Protein AF-A0A3D3JHF5-F1 (afdb_monomer)

Secondary structure (DSSP, 8-state):
-HHHHHHHHHHHHHTTTGGG-SGGG--TT--HIIIII--S--HHHHHHHHHHT----SSS-GGGSHHHHHHHHHHSS-HHHHHHHHHSGGGHHHHHHHHHHHHHHHHHHHHHHHHHHHHHHHHHH--SSSTTSHHHHHHHHHHHHHHHIIIIIIIHHHT-STT--S--GGGSTTTTTT-HHHHHHHHHHHHHHHHHTB-TT--B---HHHHHTTSTTHHHHHHHHHHHHHHHHHHHHHTTT--HHHHHHTT-HHHHHHHHHHHHHHIIIIIIHHHHHTPPP----SS--

pLDDT: mean 94.36, std 7.93, range [37.5, 98.88]

Structure (mmCIF, N/CA/C/O backbone):
data_AF-A0A3D3JHF5-F1
#
_entry.id   AF-A0A3D3JHF5-F1
#
loop_
_atom_site.group_PDB
_atom_site.id
_atom_site.type_symbol
_atom_site.label_atom_id
_atom_site.label_alt_id
_atom_site.label_comp_id
_atom_site.label_asym_id
_atom_site.label_entity_id
_atom_site.label_seq_id
_atom_site.pdbx_PDB_ins_code
_atom_site.Cartn_x
_atom_site.Cartn_y
_atom_site.Cartn_z
_atom_site.occupancy
_atom_site.B_iso_or_equiv
_atom_site.auth_seq_id
_atom_site.auth_comp_id
_atom_site.auth_asym_id
_atom_site.auth_atom_id
_atom_site.pdbx_PDB_model_num
ATOM 1 N N . ASN A 1 1 ? -2.348 -8.131 23.682 1.00 82.81 1 ASN A N 1
ATOM 2 C CA . ASN A 1 1 ? -0.948 -8.594 23.505 1.00 82.81 1 ASN A CA 1
ATOM 3 C C . ASN A 1 1 ? -0.764 -9.607 22.372 1.00 82.81 1 ASN A C 1
ATOM 5 O O . ASN A 1 1 ? -0.319 -9.188 21.317 1.00 82.81 1 ASN A O 1
ATOM 9 N N . ALA A 1 2 ? -1.114 -10.898 22.498 1.00 91.44 2 ALA A N 1
ATOM 10 C CA . ALA A 1 2 ? -0.821 -11.885 21.433 1.00 91.44 2 ALA A CA 1
ATOM 11 C C . ALA A 1 2 ? -1.460 -11.546 20.065 1.00 91.44 2 ALA A C 1
ATOM 13 O O . ALA A 1 2 ? -0.787 -11.594 19.040 1.00 91.44 2 ALA A O 1
ATOM 14 N N . ALA A 1 3 ? -2.731 -11.125 20.057 1.00 92.00 3 ALA A N 1
ATOM 15 C CA . ALA A 1 3 ? -3.418 -10.693 18.835 1.00 92.00 3 ALA A CA 1
ATOM 16 C C . ALA A 1 3 ? -2.771 -9.455 18.185 1.00 92.00 3 ALA A C 1
ATOM 18 O O . ALA A 1 3 ? -2.684 -9.379 16.966 1.00 92.00 3 ALA A O 1
ATOM 19 N N . GLN A 1 4 ? -2.264 -8.518 18.991 1.00 94.50 4 GLN A N 1
ATOM 20 C CA . GLN A 1 4 ? -1.578 -7.313 18.510 1.00 94.50 4 GLN A CA 1
ATOM 21 C C . GLN A 1 4 ? -0.235 -7.657 17.853 1.00 94.50 4 GLN A C 1
ATOM 23 O O . GLN A 1 4 ? 0.068 -7.155 16.778 1.00 94.50 4 GLN A O 1
ATOM 28 N N . VAL A 1 5 ? 0.539 -8.572 18.445 1.00 96.44 5 VAL A N 1
ATOM 29 C CA . VAL A 1 5 ? 1.788 -9.069 17.840 1.00 96.44 5 VAL A CA 1
ATOM 30 C C . VAL A 1 5 ? 1.506 -9.780 16.513 1.00 96.44 5 VAL A C 1
ATOM 32 O O . VAL A 1 5 ? 2.181 -9.524 15.516 1.00 96.44 5 VAL A O 1
ATOM 35 N N . ALA A 1 6 ? 0.479 -10.634 16.475 1.00 97.44 6 ALA A N 1
ATOM 36 C CA . ALA A 1 6 ? 0.070 -11.319 15.251 1.00 97.44 6 ALA A CA 1
ATOM 37 C C . ALA A 1 6 ? -0.415 -10.341 14.166 1.00 97.44 6 ALA A C 1
ATOM 39 O O . ALA A 1 6 ? -0.115 -10.545 12.988 1.00 97.44 6 ALA A O 1
ATOM 40 N N . PHE A 1 7 ? -1.118 -9.271 14.554 1.00 98.00 7 PHE A N 1
ATOM 41 C CA . PHE A 1 7 ? -1.508 -8.191 13.649 1.00 98.00 7 PHE A CA 1
ATOM 42 C C . PHE A 1 7 ? -0.283 -7.535 13.008 1.00 98.00 7 PHE A C 1
ATOM 44 O O . PHE A 1 7 ? -0.202 -7.519 11.783 1.00 98.00 7 PHE A O 1
ATOM 51 N N . VAL A 1 8 ? 0.692 -7.079 13.806 1.00 98.38 8 VAL A N 1
ATOM 52 C CA . VAL A 1 8 ? 1.903 -6.412 13.292 1.00 98.38 8 VAL A CA 1
ATOM 53 C C . VAL A 1 8 ? 2.631 -7.316 12.292 1.00 98.38 8 VAL A C 1
ATOM 55 O O . VAL A 1 8 ? 2.933 -6.893 11.179 1.00 98.38 8 VAL A O 1
ATOM 58 N N . ALA A 1 9 ? 2.846 -8.590 12.637 1.00 98.25 9 ALA A N 1
ATOM 59 C CA . ALA A 1 9 ? 3.511 -9.546 11.749 1.00 98.25 9 ALA A CA 1
ATOM 60 C C . ALA A 1 9 ? 2.746 -9.781 10.430 1.00 98.25 9 ALA A C 1
ATOM 62 O O . ALA A 1 9 ? 3.353 -9.922 9.361 1.00 98.25 9 ALA A O 1
ATOM 63 N N . SER A 1 10 ? 1.413 -9.812 10.498 1.00 98.12 10 SER A N 1
ATOM 64 C CA . SER A 1 10 ? 0.549 -10.004 9.329 1.00 98.12 10 SER A CA 1
ATOM 65 C C . SER A 1 10 ? 0.531 -8.766 8.433 1.00 98.12 10 SER A C 1
ATOM 67 O O . SER A 1 10 ? 0.698 -8.903 7.224 1.00 98.12 10 SER A O 1
ATOM 69 N N . ALA A 1 11 ? 0.406 -7.569 9.014 1.00 98.38 11 ALA A N 1
ATOM 70 C CA . ALA A 1 11 ? 0.416 -6.300 8.289 1.00 98.38 11 ALA A CA 1
ATOM 71 C C . ALA A 1 11 ? 1.758 -6.068 7.576 1.00 98.38 11 ALA A C 1
ATOM 73 O O . ALA A 1 11 ? 1.768 -5.729 6.396 1.00 98.38 11 ALA A O 1
ATOM 74 N N . MET A 1 12 ? 2.886 -6.354 8.241 1.00 98.38 12 MET A N 1
ATOM 75 C CA . MET A 1 12 ? 4.222 -6.314 7.624 1.00 98.38 12 MET A CA 1
ATOM 76 C C . MET A 1 12 ? 4.351 -7.311 6.467 1.00 98.38 12 MET A C 1
ATOM 78 O O . MET A 1 12 ? 4.919 -7.004 5.423 1.00 98.38 12 MET A O 1
ATOM 82 N N . SER A 1 13 ? 3.808 -8.522 6.622 1.00 97.62 13 SER A N 1
ATOM 83 C CA . SER A 1 13 ? 3.848 -9.523 5.551 1.00 97.62 13 SER A CA 1
ATOM 84 C C . SER A 1 13 ? 2.979 -9.140 4.357 1.00 97.62 13 SER A C 1
ATOM 86 O O . SER A 1 13 ? 3.368 -9.426 3.228 1.00 97.62 13 SER A O 1
ATOM 88 N N . PHE A 1 14 ? 1.850 -8.472 4.594 1.00 97.88 14 PHE A N 1
ATOM 89 C CA . PHE A 1 14 ? 0.961 -8.007 3.537 1.00 97.88 14 PHE A CA 1
ATOM 90 C C . PHE A 1 14 ? 1.614 -6.949 2.637 1.00 97.88 14 PHE A C 1
ATOM 92 O O . PHE A 1 14 ? 1.362 -6.962 1.438 1.00 97.88 14 PHE A O 1
ATOM 99 N N . GLN A 1 15 ? 2.546 -6.133 3.151 1.00 98.38 15 GLN A N 1
ATOM 100 C CA . GLN A 1 15 ? 3.283 -5.151 2.335 1.00 98.38 15 GLN A CA 1
ATOM 101 C C . GLN A 1 15 ? 4.069 -5.780 1.167 1.00 98.38 15 GLN A C 1
ATOM 103 O O . GLN A 1 15 ? 4.329 -5.111 0.172 1.00 98.38 15 GLN A O 1
ATOM 108 N N . TRP A 1 16 ? 4.399 -7.077 1.243 1.00 97.62 16 TRP A N 1
ATOM 109 C CA . TRP A 1 16 ? 5.028 -7.837 0.149 1.00 97.62 16 TRP A CA 1
ATOM 110 C C . TRP A 1 16 ? 4.050 -8.375 -0.897 1.00 97.62 16 TRP A C 1
ATOM 112 O O . TRP A 1 16 ? 4.479 -8.952 -1.894 1.00 97.62 16 TRP A O 1
ATOM 122 N N . VAL A 1 17 ? 2.751 -8.233 -0.653 1.00 95.69 17 VAL A N 1
ATOM 123 C CA . VAL A 1 17 ? 1.671 -8.733 -1.507 1.00 95.69 17 VAL A CA 1
ATOM 124 C C . VAL A 1 17 ? 1.002 -7.593 -2.277 1.00 95.69 17 VAL A C 1
ATOM 126 O O . VAL A 1 17 ? 0.530 -7.840 -3.378 1.00 95.69 17 VAL A O 1
ATOM 129 N N . VAL A 1 18 ? 1.028 -6.356 -1.759 1.00 95.44 18 VAL A N 1
ATOM 130 C CA . VAL A 1 18 ? 0.360 -5.175 -2.355 1.00 95.44 18 VAL A CA 1
ATOM 131 C C . VAL A 1 18 ? 0.710 -4.968 -3.837 1.00 95.44 18 VAL A C 1
ATOM 133 O O . VAL A 1 18 ? -0.149 -4.622 -4.634 1.00 95.44 18 VAL A O 1
ATOM 136 N N . SER A 1 19 ? 1.956 -5.222 -4.250 1.00 95.75 19 SER A N 1
ATOM 137 C CA . SER A 1 19 ? 2.383 -5.077 -5.655 1.00 95.75 19 SER A CA 1
ATOM 138 C C . SER A 1 19 ? 1.971 -6.234 -6.580 1.00 95.75 19 SER A C 1
ATOM 140 O O . SER A 1 19 ? 2.417 -6.287 -7.725 1.00 95.75 19 SER A O 1
ATOM 142 N N . TYR A 1 20 ? 1.194 -7.195 -6.077 1.00 95.44 20 TYR A N 1
ATOM 143 C CA . TYR A 1 20 ? 0.686 -8.354 -6.814 1.00 95.44 20 TYR A CA 1
ATOM 144 C C . TYR A 1 20 ? -0.847 -8.363 -6.849 1.00 95.44 20 TYR A C 1
ATOM 146 O O . TYR A 1 20 ? -1.477 -9.424 -6.789 1.00 95.44 20 TYR A O 1
ATOM 154 N N . ASP A 1 21 ? -1.435 -7.170 -6.931 1.00 94.56 21 ASP A N 1
ATOM 155 C CA . ASP A 1 21 ? -2.878 -6.949 -6.962 1.00 94.56 21 ASP A CA 1
ATOM 156 C C . ASP A 1 21 ? -3.404 -7.035 -8.401 1.00 94.56 21 ASP A C 1
ATOM 158 O O . ASP A 1 21 ? -3.702 -6.042 -9.053 1.00 94.56 21 ASP A O 1
ATOM 162 N N . PHE A 1 22 ? -3.346 -8.246 -8.957 1.00 95.19 22 PHE A N 1
ATOM 163 C CA . PHE A 1 22 ? -3.848 -8.566 -10.291 1.00 95.19 22 PHE A CA 1
ATOM 164 C C . PHE A 1 22 ? -4.179 -10.055 -10.423 1.00 95.19 22 PHE A C 1
ATOM 166 O O . PHE A 1 22 ? -3.655 -10.908 -9.694 1.00 95.19 22 PHE A O 1
ATOM 173 N N . GLY A 1 23 ? -4.994 -10.394 -11.422 1.00 95.06 23 GLY A N 1
ATOM 174 C CA . GLY A 1 23 ? -5.290 -11.774 -11.792 1.00 95.06 23 GLY A CA 1
ATOM 175 C C . GLY A 1 23 ? -6.088 -12.473 -10.688 1.00 95.06 23 GLY A C 1
ATOM 176 O O . GLY A 1 23 ? -7.254 -12.155 -10.495 1.00 95.06 23 GLY A O 1
ATOM 177 N N . PRO A 1 24 ? -5.518 -13.436 -9.937 1.00 96.44 24 PRO A N 1
ATOM 178 C CA . PRO A 1 24 ? -6.225 -14.070 -8.825 1.00 96.44 24 PRO A CA 1
ATOM 179 C C . PRO A 1 24 ? -6.633 -13.121 -7.692 1.00 96.44 24 PRO A C 1
ATOM 181 O O . PRO A 1 24 ? -7.482 -13.498 -6.874 1.00 96.44 24 PRO A O 1
ATOM 184 N N . ALA A 1 25 ? -5.998 -11.947 -7.599 1.00 95.94 25 ALA A N 1
ATOM 185 C CA . ALA A 1 25 ? -6.342 -10.920 -6.623 1.00 95.94 25 ALA A CA 1
ATOM 186 C C . ALA A 1 25 ? -7.764 -10.386 -6.840 1.00 95.94 25 ALA A C 1
ATOM 188 O O . ALA A 1 25 ? -8.496 -10.228 -5.860 1.00 95.94 25 ALA A O 1
ATOM 189 N N . ASP A 1 26 ? -8.187 -10.272 -8.098 1.00 92.81 26 ASP A N 1
ATOM 190 C CA . ASP A 1 26 ? -9.480 -9.739 -8.507 1.00 92.81 26 ASP A CA 1
ATOM 191 C C . ASP A 1 26 ? -10.652 -10.468 -7.819 1.00 92.81 26 ASP A C 1
ATOM 193 O O . ASP A 1 26 ? -10.663 -11.695 -7.603 1.00 92.81 26 ASP A O 1
ATOM 197 N N . ASN A 1 27 ? -11.661 -9.693 -7.426 1.00 89.38 27 ASN A N 1
ATOM 198 C CA . ASN A 1 27 ? -12.889 -10.173 -6.795 1.00 89.38 27 ASN A CA 1
ATOM 199 C C . ASN A 1 27 ? -14.073 -9.269 -7.178 1.00 89.38 27 ASN A C 1
ATOM 201 O O . ASN A 1 27 ? -13.913 -8.125 -7.587 1.00 89.38 27 ASN A O 1
ATOM 205 N N . VAL A 1 28 ? -15.298 -9.761 -6.973 1.00 88.12 28 VAL A N 1
ATOM 206 C CA . VAL A 1 28 ? -16.542 -8.999 -7.180 1.00 88.12 28 VAL A CA 1
ATOM 207 C C . VAL A 1 28 ? -16.630 -7.742 -6.303 1.00 88.12 28 VAL A C 1
ATOM 209 O O . VAL A 1 28 ? -17.374 -6.819 -6.620 1.00 88.12 28 VAL A O 1
ATOM 212 N N . PHE A 1 29 ? -15.871 -7.704 -5.206 1.00 85.81 29 PHE A N 1
ATOM 213 C CA . PHE A 1 29 ? -15.810 -6.587 -4.264 1.00 85.81 29 PHE A CA 1
ATOM 214 C C . PHE A 1 29 ? -14.535 -5.737 -4.418 1.00 85.81 29 PHE A C 1
ATOM 216 O O . PHE A 1 29 ? -14.193 -5.028 -3.481 1.00 85.81 29 PHE A O 1
ATOM 223 N N . GLY A 1 30 ? -13.825 -5.822 -5.546 1.00 90.81 30 GLY A N 1
ATOM 224 C CA . GLY A 1 30 ? -12.526 -5.166 -5.759 1.00 90.81 30 GLY A CA 1
ATOM 225 C C . GLY A 1 30 ? -11.350 -6.128 -5.615 1.00 90.81 30 GLY A C 1
ATOM 226 O O . GLY A 1 30 ? -11.539 -7.302 -5.289 1.00 90.81 30 GLY A O 1
ATOM 227 N N . ASP A 1 31 ? -10.141 -5.645 -5.861 1.00 94.31 31 ASP A N 1
ATOM 228 C CA . ASP A 1 31 ? -8.947 -6.489 -5.833 1.00 94.31 31 ASP A CA 1
ATOM 229 C C . ASP A 1 31 ? -8.539 -6.813 -4.379 1.00 94.31 31 ASP A C 1
ATOM 231 O O . ASP A 1 31 ? -9.249 -6.494 -3.415 1.00 94.31 31 ASP A O 1
ATOM 235 N N . LEU A 1 32 ? -7.444 -7.544 -4.163 1.00 96.44 32 LEU A N 1
ATOM 236 C CA . LEU A 1 32 ? -7.076 -7.955 -2.809 1.00 96.44 32 LEU A CA 1
ATOM 237 C C . LEU A 1 32 ? -6.783 -6.732 -1.930 1.00 96.44 32 LEU A C 1
ATOM 239 O O . LEU A 1 32 ? -7.243 -6.713 -0.783 1.00 96.44 32 LEU A O 1
ATOM 243 N N . ASP A 1 33 ? -6.081 -5.718 -2.441 1.00 94.81 33 ASP A N 1
ATOM 244 C CA . ASP A 1 33 ? -5.792 -4.501 -1.674 1.00 94.81 33 ASP A CA 1
ATOM 245 C C . ASP A 1 33 ? -7.072 -3.723 -1.332 1.00 94.81 33 ASP A C 1
ATOM 247 O O . ASP A 1 33 ? -7.264 -3.336 -0.179 1.00 94.81 33 ASP A O 1
ATOM 251 N N . ASP A 1 34 ? -8.037 -3.624 -2.248 1.00 93.69 34 ASP A N 1
ATOM 252 C CA . ASP A 1 34 ? -9.347 -3.033 -1.945 1.00 93.69 34 ASP A CA 1
ATOM 253 C C . ASP A 1 34 ? -10.044 -3.769 -0.793 1.00 93.69 34 ASP A C 1
ATOM 255 O O . ASP A 1 34 ? -10.561 -3.167 0.155 1.00 93.69 34 ASP A O 1
ATOM 259 N N . VAL A 1 35 ? -10.057 -5.101 -0.859 1.00 95.12 35 VAL A N 1
ATOM 260 C CA . VAL A 1 35 ? -10.874 -5.934 0.024 1.00 95.12 35 VAL A CA 1
ATOM 261 C C . VAL A 1 35 ? -10.258 -6.098 1.414 1.00 95.12 35 VAL A C 1
ATOM 263 O O . VAL A 1 35 ? -11.013 -6.265 2.384 1.00 95.12 35 VAL A O 1
ATOM 266 N N . VAL A 1 36 ? -8.926 -6.086 1.542 1.00 97.12 36 VAL A N 1
ATOM 267 C CA . VAL A 1 36 ? -8.240 -6.276 2.834 1.00 97.12 36 VAL A CA 1
ATOM 268 C C . VAL A 1 36 ? -7.302 -5.144 3.247 1.00 97.12 36 VAL A C 1
ATOM 270 O O . VAL A 1 36 ? -7.017 -5.033 4.441 1.00 97.12 36 VAL A O 1
ATOM 273 N N . GLY A 1 37 ? -6.829 -4.337 2.304 1.00 96.62 37 GLY A N 1
ATOM 274 C CA . GLY A 1 37 ? -5.816 -3.298 2.487 1.00 96.62 37 GLY A CA 1
ATOM 275 C C . GLY A 1 37 ? -6.361 -1.876 2.622 1.00 96.62 37 GLY A C 1
ATOM 276 O O . GLY A 1 37 ? -5.638 -1.033 3.140 1.00 96.62 37 GLY A O 1
ATOM 277 N N . THR A 1 38 ? -7.622 -1.602 2.255 1.00 96.88 38 THR A N 1
ATOM 278 C CA . THR A 1 38 ? -8.221 -0.252 2.348 1.00 96.88 38 THR A CA 1
ATOM 279 C C . THR A 1 38 ? -7.991 0.411 3.715 1.00 96.88 38 THR A C 1
ATOM 281 O O . THR A 1 38 ? -8.327 -0.145 4.764 1.00 96.88 38 THR A O 1
ATOM 284 N N . PHE A 1 39 ? -7.474 1.644 3.696 1.00 97.31 39 PHE A N 1
ATOM 285 C CA . PHE A 1 39 ? -7.281 2.508 4.864 1.00 97.31 39 PHE A CA 1
ATOM 286 C C . PHE A 1 39 ? -7.609 3.978 4.519 1.00 97.31 39 PHE A C 1
ATOM 288 O O . PHE A 1 39 ? -7.517 4.367 3.352 1.00 97.31 39 PHE A O 1
ATOM 295 N N . PRO A 1 40 ? -7.964 4.828 5.507 1.00 97.25 40 PRO A N 1
ATOM 296 C CA . PRO A 1 40 ? -8.102 4.548 6.942 1.00 97.25 40 PRO A CA 1
ATOM 297 C C . PRO A 1 40 ? -9.389 3.790 7.300 1.00 97.25 40 PRO A C 1
ATOM 299 O O . PRO A 1 40 ? -10.298 3.655 6.487 1.00 97.25 40 PRO A O 1
ATOM 302 N N . ALA A 1 41 ? -9.473 3.324 8.548 1.00 97.06 41 ALA A N 1
ATOM 303 C CA . ALA A 1 41 ? -10.691 2.724 9.080 1.00 97.06 41 ALA A CA 1
ATOM 304 C C . ALA A 1 41 ? -11.756 3.785 9.382 1.00 97.06 41 ALA A C 1
ATOM 306 O O . ALA A 1 41 ? -11.463 4.840 9.949 1.00 97.06 41 ALA A O 1
ATOM 307 N N . ASN A 1 42 ? -13.012 3.459 9.111 1.00 97.44 42 ASN A N 1
ATOM 308 C CA . ASN A 1 42 ? -14.166 4.249 9.502 1.00 97.44 42 ASN A CA 1
ATOM 309 C C . ASN A 1 42 ? -14.706 3.759 10.847 1.00 97.44 42 ASN A C 1
ATOM 311 O O . ASN A 1 42 ? -15.655 2.975 10.923 1.00 97.44 42 ASN A O 1
ATOM 315 N N . SER A 1 43 ? -14.062 4.217 11.924 1.00 96.38 43 SER A N 1
ATOM 316 C CA . SER A 1 43 ? -14.374 3.791 13.293 1.00 96.38 43 SER A CA 1
ATOM 317 C C . SER A 1 43 ? -15.836 4.023 13.674 1.00 96.38 43 SER A C 1
ATOM 319 O O . SER A 1 43 ? -16.425 3.176 14.333 1.00 96.38 43 SER A O 1
ATOM 321 N N . SER A 1 44 ? -16.444 5.114 13.197 1.00 96.56 44 SER A N 1
ATOM 322 C CA . SER A 1 44 ? -17.855 5.432 13.449 1.00 96.56 44 SER A CA 1
ATOM 323 C C . SER A 1 44 ? -18.792 4.340 12.925 1.00 96.56 44 SER A C 1
ATOM 325 O O . SER A 1 44 ? -19.665 3.858 13.650 1.00 96.56 44 SER A O 1
ATOM 327 N N . VAL A 1 45 ? -18.588 3.890 11.681 1.00 97.62 45 VAL A N 1
ATOM 328 C CA . VAL A 1 45 ? -19.427 2.826 11.115 1.00 97.62 45 VAL A CA 1
ATOM 329 C C . VAL A 1 45 ? -19.092 1.470 11.730 1.00 97.62 45 VAL A C 1
ATOM 331 O O . VAL A 1 45 ? -20.010 0.695 11.998 1.00 97.62 45 VAL A O 1
ATOM 334 N N . ILE A 1 46 ? -17.818 1.191 12.025 1.00 97.19 46 ILE A N 1
ATOM 335 C CA . ILE A 1 46 ? -17.429 -0.027 12.753 1.00 97.19 46 ILE A CA 1
ATOM 336 C C . ILE A 1 46 ? -18.152 -0.096 14.106 1.00 97.19 46 ILE A C 1
ATOM 338 O O . ILE A 1 46 ? -18.760 -1.117 14.426 1.00 97.19 46 ILE A O 1
ATOM 342 N N . ASP A 1 47 ? -18.141 0.986 14.885 1.00 95.56 47 ASP A N 1
ATOM 343 C CA . ASP A 1 47 ? -18.818 1.031 16.181 1.00 95.56 47 ASP A CA 1
ATOM 344 C C . ASP A 1 47 ? -20.335 0.897 16.028 1.00 95.56 47 ASP A C 1
ATOM 346 O O . ASP A 1 47 ? -20.961 0.167 16.794 1.00 95.56 47 ASP A O 1
ATOM 350 N N . SER A 1 48 ? -20.929 1.513 15.002 1.00 96.69 48 SER A N 1
ATOM 351 C CA . SER A 1 48 ? -22.351 1.339 14.690 1.00 96.69 48 SER A CA 1
ATOM 352 C C . SER A 1 48 ? -22.708 -0.122 14.391 1.00 96.69 48 SER A C 1
ATOM 354 O O . SER A 1 48 ? -23.672 -0.632 14.962 1.00 96.69 48 SER A O 1
ATOM 356 N N . ARG A 1 49 ? -21.909 -0.822 13.572 1.00 97.19 49 ARG A N 1
ATOM 357 C CA . ARG A 1 49 ? -22.104 -2.250 13.270 1.00 97.19 49 ARG A CA 1
ATOM 358 C C . ARG A 1 49 ? -21.954 -3.121 14.517 1.00 97.19 49 ARG A C 1
ATOM 360 O O . ARG A 1 49 ? -22.764 -4.012 14.758 1.00 97.19 49 ARG A O 1
ATOM 367 N N . ILE A 1 50 ? -20.977 -2.824 15.374 1.00 95.06 50 ILE A N 1
ATOM 368 C CA . ILE A 1 50 ? -20.812 -3.515 16.662 1.00 95.06 50 ILE A CA 1
ATOM 369 C C . ILE A 1 50 ? -22.037 -3.303 17.562 1.00 95.06 50 ILE A C 1
ATOM 371 O O . ILE A 1 50 ? -22.526 -4.259 18.163 1.00 95.06 50 ILE A O 1
ATOM 375 N N . LEU A 1 51 ? -22.557 -2.078 17.654 1.00 94.44 51 LEU A N 1
ATOM 376 C CA . LEU A 1 51 ? -23.731 -1.773 18.477 1.00 94.44 51 LEU A CA 1
ATOM 377 C C . LEU A 1 51 ? -24.974 -2.541 18.009 1.00 94.44 51 LEU A C 1
ATOM 379 O O . LEU A 1 51 ? -25.719 -3.055 18.841 1.00 94.44 51 LEU A O 1
ATOM 383 N N . THR A 1 52 ? -25.178 -2.672 16.697 1.00 95.69 52 THR A N 1
ATOM 384 C CA . THR A 1 52 ? -26.324 -3.395 16.118 1.00 95.69 52 THR A CA 1
ATOM 385 C C . THR A 1 52 ? -26.100 -4.903 15.978 1.00 95.69 52 THR A C 1
ATOM 387 O O . THR A 1 52 ? -27.037 -5.626 15.648 1.00 95.69 52 THR A O 1
ATOM 390 N N . GLY A 1 53 ? -24.885 -5.396 16.242 1.00 95.69 53 GLY A N 1
ATOM 391 C CA . GLY A 1 53 ? -24.519 -6.801 16.048 1.00 95.69 53 GLY A CA 1
ATOM 392 C C . GLY A 1 53 ? -24.337 -7.202 14.579 1.00 95.69 53 GLY A C 1
ATOM 393 O O . GLY A 1 53 ? -24.292 -8.394 14.272 1.00 95.69 53 GLY A O 1
ATOM 394 N N . ASP A 1 54 ? -24.224 -6.234 13.671 1.00 97.25 54 ASP A N 1
ATOM 395 C CA . ASP A 1 54 ? -23.928 -6.471 12.262 1.00 97.25 54 ASP A CA 1
ATOM 396 C C . ASP A 1 54 ? -22.456 -6.867 12.091 1.00 97.25 54 ASP A C 1
ATOM 398 O O . ASP A 1 54 ? -21.550 -6.154 12.508 1.00 97.25 54 ASP A O 1
ATOM 402 N N . THR A 1 55 ? -22.202 -8.017 11.467 1.00 97.00 55 THR A N 1
ATOM 403 C CA . THR A 1 55 ? -20.847 -8.539 11.212 1.00 97.00 55 THR A CA 1
ATOM 404 C C . THR A 1 55 ? -20.541 -8.681 9.722 1.00 97.00 55 THR A C 1
ATOM 406 O O . THR A 1 55 ? -19.606 -9.395 9.352 1.00 97.00 55 THR A O 1
ATOM 409 N N . THR A 1 56 ? -21.322 -8.015 8.869 1.00 96.31 56 THR A N 1
ATOM 410 C CA . THR A 1 56 ? -21.198 -8.067 7.410 1.00 96.31 56 THR A CA 1
ATOM 411 C C . THR A 1 56 ? -19.816 -7.599 6.960 1.00 96.31 56 THR A C 1
ATOM 413 O O . THR A 1 56 ? -19.335 -6.548 7.376 1.00 96.31 56 THR A O 1
ATOM 416 N N . THR A 1 57 ? -19.173 -8.385 6.092 1.00 93.75 57 THR A N 1
ATOM 417 C CA . THR A 1 57 ? -17.888 -8.037 5.453 1.00 93.75 57 THR A CA 1
ATOM 418 C C . THR A 1 57 ? -17.909 -8.201 3.929 1.00 93.75 57 THR A C 1
ATOM 420 O O . THR A 1 57 ? -16.902 -7.951 3.272 1.00 93.75 57 THR A O 1
ATOM 423 N N . ALA A 1 58 ? -19.040 -8.636 3.367 1.00 90.19 58 ALA A N 1
ATOM 424 C CA . ALA A 1 58 ? -19.244 -8.890 1.941 1.00 90.19 58 ALA A CA 1
ATOM 425 C C . ALA A 1 58 ? -20.150 -7.806 1.330 1.00 90.19 58 ALA A C 1
ATOM 427 O O . ALA A 1 58 ? -21.272 -8.073 0.909 1.00 90.19 58 ALA A O 1
ATOM 428 N N . ASP A 1 59 ? -19.670 -6.567 1.355 1.00 90.69 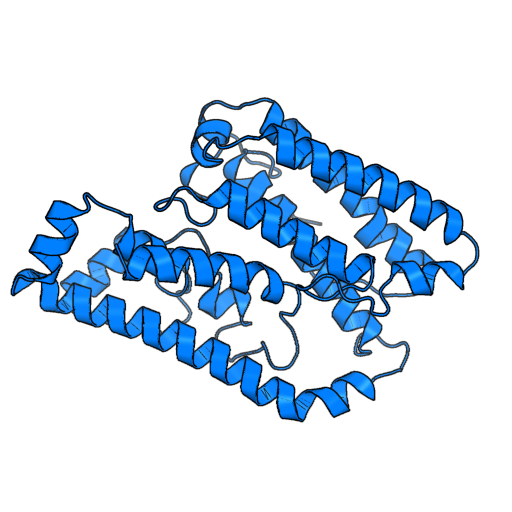59 ASP A N 1
ATOM 429 C CA . ASP A 1 59 ? -20.342 -5.388 0.799 1.00 90.69 59 ASP A CA 1
ATOM 430 C C . ASP A 1 59 ? -19.315 -4.473 0.098 1.00 90.69 59 ASP A C 1
ATOM 432 O O . ASP A 1 59 ? -18.129 -4.792 0.049 1.00 90.69 59 ASP A O 1
ATOM 436 N N . PHE A 1 60 ? -19.731 -3.328 -0.439 1.00 91.44 60 PHE A N 1
ATOM 437 C CA . PHE A 1 60 ? -18.809 -2.353 -1.049 1.00 91.44 60 PHE A CA 1
ATOM 438 C C . PHE A 1 60 ? -18.249 -1.325 -0.050 1.00 91.44 60 PHE A C 1
ATOM 440 O O . PHE A 1 60 ? -17.583 -0.371 -0.440 1.00 91.44 60 PHE A O 1
ATOM 447 N N . GLN A 1 61 ? -18.492 -1.502 1.252 1.00 95.12 61 GLN A N 1
ATOM 448 C CA . GLN A 1 61 ? -17.946 -0.642 2.293 1.00 95.12 61 GLN A CA 1
ATOM 449 C C . GLN A 1 61 ? -16.617 -1.219 2.806 1.00 95.12 61 GLN A C 1
ATOM 451 O O . GLN A 1 61 ? -16.570 -2.088 3.678 1.00 95.12 61 GLN A O 1
ATOM 456 N N . HIS A 1 62 ? -15.509 -0.789 2.203 1.00 96.06 62 HIS A N 1
ATOM 457 C CA . HIS A 1 62 ? -14.191 -1.395 2.437 1.00 96.06 62 HIS A CA 1
ATOM 458 C C . HIS A 1 62 ? -13.510 -0.858 3.704 1.00 96.06 62 HIS A C 1
ATOM 460 O O . HIS A 1 62 ? -12.814 -1.597 4.398 1.00 96.06 62 HIS A O 1
ATOM 466 N N . ASP A 1 63 ? -13.791 0.396 4.065 1.00 96.94 63 ASP A N 1
ATOM 467 C CA . ASP A 1 63 ? -13.221 1.126 5.207 1.00 96.94 63 ASP A CA 1
ATOM 468 C C . ASP A 1 63 ? -13.670 0.604 6.588 1.00 96.94 63 ASP A C 1
ATOM 470 O O . ASP A 1 63 ? -13.250 1.120 7.620 1.00 96.94 63 ASP A O 1
ATOM 474 N N . VAL A 1 64 ? -14.497 -0.444 6.641 1.00 97.19 64 VAL A N 1
ATOM 475 C CA . VAL A 1 64 ? -14.979 -1.071 7.888 1.00 97.19 64 VAL A CA 1
ATOM 476 C C . VAL A 1 64 ? -14.487 -2.506 8.079 1.00 97.19 64 VAL A C 1
ATOM 478 O O . VAL A 1 64 ? -14.893 -3.182 9.029 1.00 97.19 64 VAL A O 1
ATOM 481 N N . ARG A 1 65 ? -13.596 -2.986 7.204 1.00 96.31 65 ARG A N 1
ATOM 482 C CA . ARG A 1 65 ? -13.034 -4.342 7.242 1.00 96.31 65 ARG A CA 1
ATOM 483 C C . ARG A 1 65 ? -11.527 -4.349 6.970 1.00 96.31 65 ARG A C 1
ATOM 485 O O . ARG A 1 65 ? -10.880 -3.308 6.956 1.00 96.31 65 ARG A O 1
ATOM 492 N N . GLY A 1 66 ? -10.954 -5.542 6.824 1.00 97.81 66 GLY A N 1
ATOM 493 C CA . GLY A 1 66 ? -9.537 -5.698 6.501 1.00 97.81 66 GLY A CA 1
ATOM 494 C C . GLY A 1 66 ? -8.591 -5.288 7.635 1.00 97.81 66 GLY A C 1
ATOM 495 O O . GLY A 1 66 ? -8.950 -5.327 8.817 1.00 97.81 66 GLY A O 1
ATOM 496 N N . PHE A 1 67 ? -7.360 -4.927 7.271 1.00 98.44 67 PHE A N 1
ATOM 497 C CA . PHE A 1 67 ? -6.307 -4.569 8.218 1.00 98.44 67 PHE A CA 1
ATOM 498 C C . PHE A 1 67 ? -6.620 -3.283 8.980 1.00 98.44 67 PHE A C 1
ATOM 500 O O . PHE A 1 67 ? -6.378 -3.241 10.183 1.00 98.44 67 PHE A O 1
ATOM 507 N N . ALA A 1 68 ? -7.206 -2.268 8.340 1.00 98.25 68 ALA A N 1
ATOM 508 C CA . ALA A 1 68 ? -7.524 -1.010 9.012 1.00 98.25 68 ALA A CA 1
ATOM 509 C C . ALA A 1 68 ? -8.583 -1.195 10.114 1.00 98.25 68 ALA A C 1
ATOM 511 O O . ALA A 1 68 ? -8.419 -0.695 11.228 1.00 98.25 68 ALA A O 1
ATOM 512 N N . ALA A 1 69 ? -9.643 -1.970 9.856 1.00 97.94 69 ALA A N 1
ATOM 513 C CA . ALA A 1 69 ? -10.620 -2.287 10.896 1.00 97.94 69 ALA A CA 1
ATOM 514 C C . ALA A 1 69 ? -10.001 -3.113 12.029 1.00 97.94 69 ALA A C 1
ATOM 516 O O . ALA A 1 69 ? -10.281 -2.860 13.199 1.00 97.94 69 ALA A O 1
ATOM 517 N N . LEU A 1 70 ? -9.134 -4.079 11.704 1.00 97.81 70 LEU A N 1
ATOM 518 C CA . LEU A 1 70 ? -8.441 -4.875 12.715 1.00 97.81 70 LEU A CA 1
ATOM 519 C C . LEU A 1 70 ? -7.497 -4.019 13.576 1.00 97.81 70 LEU A C 1
ATOM 521 O O . LEU A 1 70 ? -7.448 -4.217 14.789 1.00 97.81 70 LEU A O 1
ATOM 525 N N . ASP A 1 71 ? -6.812 -3.045 12.973 1.00 98.00 71 ASP A N 1
ATOM 526 C CA . ASP A 1 71 ? -5.996 -2.050 13.674 1.00 98.00 71 ASP A CA 1
ATOM 527 C C . ASP A 1 71 ? -6.843 -1.268 14.688 1.00 98.00 71 ASP A C 1
ATOM 529 O O . ASP A 1 71 ? -6.542 -1.246 15.881 1.00 98.00 71 AS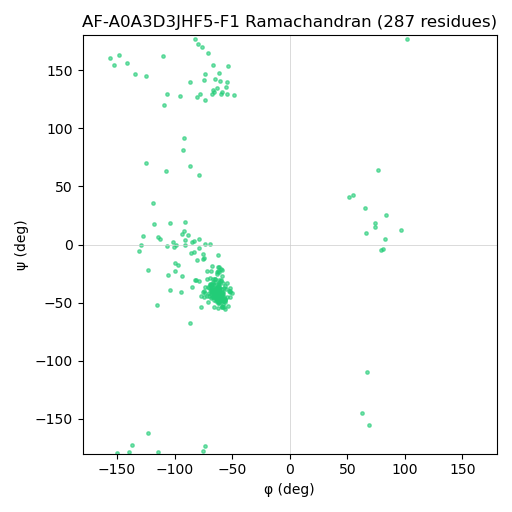P A O 1
ATOM 533 N N . TYR A 1 72 ? -7.979 -0.719 14.251 1.00 96.94 72 TYR A N 1
ATOM 534 C CA . TYR A 1 72 ? -8.900 -0.007 15.139 1.00 96.94 72 TYR A CA 1
ATOM 535 C C . TYR A 1 72 ? -9.391 -0.884 16.299 1.00 96.94 72 TYR A C 1
ATOM 537 O O . TYR A 1 72 ? -9.352 -0.479 17.461 1.00 96.94 72 TYR A O 1
ATOM 545 N N . LEU A 1 73 ? -9.827 -2.110 16.008 1.00 94.69 73 LEU A N 1
ATOM 546 C CA . LEU A 1 73 ? -10.388 -3.009 17.018 1.00 94.69 73 LEU A CA 1
ATOM 547 C C . LEU A 1 73 ? -9.369 -3.434 18.078 1.00 94.69 73 LEU A C 1
ATOM 549 O O . LEU A 1 73 ? -9.773 -3.733 19.202 1.00 94.69 73 LEU A O 1
ATOM 553 N N . LEU A 1 74 ? -8.083 -3.499 17.722 1.00 94.44 74 LEU A N 1
ATOM 554 C CA . LEU A 1 74 ? -7.012 -3.976 18.597 1.00 94.44 74 LEU A CA 1
ATOM 555 C C . LEU A 1 74 ? -6.207 -2.858 19.266 1.00 94.44 74 LEU A C 1
ATOM 557 O O . LEU A 1 74 ? -5.567 -3.129 20.280 1.00 94.44 74 LEU A O 1
ATOM 561 N N . PHE A 1 75 ? -6.198 -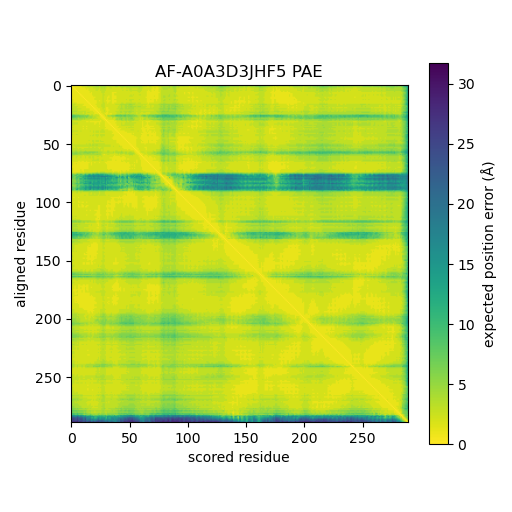1.648 18.706 1.00 94.50 75 PHE A N 1
ATOM 562 C CA . PHE A 1 75 ? -5.341 -0.546 19.164 1.00 94.50 75 PHE A CA 1
ATOM 563 C C . PHE A 1 75 ? -6.090 0.779 19.368 1.00 94.50 75 PHE A C 1
ATOM 565 O O . PHE A 1 75 ? -5.509 1.736 19.867 1.00 94.50 75 PHE A O 1
ATOM 572 N N . GLY A 1 76 ? -7.377 0.859 19.013 1.00 90.81 76 GLY A N 1
ATOM 573 C CA . GLY A 1 76 ? -8.168 2.093 19.068 1.00 90.81 76 GLY A CA 1
ATOM 574 C C . GLY A 1 76 ? -8.580 2.572 20.463 1.00 90.81 76 GLY A C 1
ATOM 575 O O . GLY A 1 76 ? -9.252 3.595 20.570 1.00 90.81 76 GLY A O 1
ATOM 576 N N . GLY A 1 77 ? -8.202 1.863 21.527 1.00 83.06 77 GLY A N 1
ATOM 577 C CA . GLY A 1 77 ? -8.533 2.210 22.908 1.00 83.06 77 GLY A CA 1
ATOM 578 C C . GLY A 1 77 ? -7.472 1.738 23.899 1.00 83.06 77 GLY A C 1
ATOM 579 O O . GLY A 1 77 ? -6.472 1.132 23.514 1.00 83.06 77 GLY A O 1
ATOM 580 N N . ASP A 1 78 ? -7.695 2.008 25.187 1.00 79.94 78 ASP A N 1
ATOM 581 C CA . ASP A 1 78 ? -6.819 1.505 26.248 1.00 79.94 78 ASP A CA 1
ATOM 582 C C . ASP A 1 78 ? -6.842 -0.031 26.299 1.00 79.94 78 ASP A C 1
ATOM 584 O O . ASP A 1 78 ? -7.906 -0.650 26.261 1.00 79.94 78 ASP A O 1
ATOM 588 N N . ASN A 1 79 ? -5.666 -0.652 26.409 1.00 76.38 79 ASN A N 1
ATOM 589 C CA . ASN A 1 79 ? -5.527 -2.108 26.370 1.00 76.38 79 ASN A CA 1
ATOM 590 C C . ASN A 1 79 ? -6.258 -2.809 27.521 1.00 76.38 79 ASN A C 1
ATOM 592 O O . ASN A 1 79 ? -6.797 -3.896 27.317 1.00 76.38 79 ASN A O 1
ATOM 596 N N . THR A 1 80 ? -6.262 -2.216 28.716 1.00 69.75 80 THR A N 1
ATOM 597 C CA . THR A 1 80 ? -6.913 -2.807 29.893 1.00 69.75 80 THR A CA 1
ATOM 598 C C . THR A 1 80 ? -8.423 -2.740 29.718 1.00 69.75 80 THR A C 1
ATOM 600 O O . THR A 1 80 ? -9.094 -3.768 29.763 1.00 69.75 80 THR A O 1
ATOM 603 N N . ALA A 1 81 ? -8.934 -1.559 29.359 1.00 72.62 81 ALA A N 1
ATOM 604 C CA . ALA A 1 81 ? -10.348 -1.367 29.055 1.00 72.62 81 ALA A CA 1
ATOM 605 C C . ALA A 1 81 ? -10.827 -2.258 27.895 1.00 72.62 81 ALA A C 1
ATOM 607 O O . ALA A 1 81 ? -11.925 -2.807 27.941 1.00 72.62 81 ALA A O 1
ATOM 608 N N . LEU A 1 82 ? -10.002 -2.451 26.860 1.00 78.81 82 LEU A N 1
ATOM 609 C CA . LEU A 1 82 ? -10.331 -3.317 25.731 1.00 78.81 82 LEU A CA 1
ATOM 610 C C . LEU A 1 82 ? -10.429 -4.788 26.156 1.00 78.81 82 LEU A C 1
ATOM 612 O O . LEU A 1 82 ? -11.338 -5.487 25.712 1.00 78.81 82 LEU A O 1
ATOM 616 N N . VAL A 1 83 ? -9.520 -5.267 27.010 1.00 78.50 83 VAL A N 1
ATOM 617 C CA . VAL A 1 83 ? -9.578 -6.635 27.548 1.00 78.50 83 VAL A CA 1
ATOM 618 C C . VAL A 1 83 ? -10.829 -6.826 28.399 1.00 78.50 83 VAL A C 1
ATOM 620 O O . VAL A 1 83 ? -11.533 -7.816 28.200 1.00 78.50 83 VAL A O 1
ATOM 623 N N . ASP A 1 84 ? -11.145 -5.873 29.272 1.00 71.00 84 ASP A N 1
ATOM 624 C CA . ASP A 1 84 ? -12.321 -5.941 30.142 1.00 71.00 84 ASP A CA 1
ATOM 625 C C . ASP A 1 84 ? -13.620 -5.966 29.324 1.00 71.00 84 ASP A C 1
ATOM 627 O O . ASP A 1 84 ? -14.471 -6.840 29.522 1.00 71.00 84 ASP A O 1
ATOM 631 N N . VAL A 1 85 ? -13.733 -5.097 28.310 1.00 76.12 85 VAL A N 1
ATOM 632 C CA . VAL A 1 85 ? -14.850 -5.110 27.351 1.00 76.12 85 VAL A CA 1
ATOM 633 C C . VAL A 1 85 ? -14.926 -6.461 26.644 1.00 76.12 85 VAL A C 1
ATOM 635 O O . VAL A 1 85 ? -15.992 -7.071 26.591 1.00 76.12 85 VAL A O 1
ATOM 638 N N . LEU A 1 86 ? -13.804 -6.978 26.134 1.00 81.62 86 LEU A N 1
ATOM 639 C CA . LEU A 1 86 ? -13.762 -8.261 25.431 1.00 81.62 86 LEU A CA 1
ATOM 640 C C . LEU A 1 86 ? -14.040 -9.467 26.336 1.00 81.62 86 LEU A C 1
ATOM 642 O O . LEU A 1 86 ? -14.383 -10.514 25.795 1.00 81.62 86 LEU A O 1
ATOM 646 N N . GLN A 1 87 ? -13.935 -9.373 27.660 1.00 81.44 87 GLN A N 1
ATOM 647 C CA . GLN A 1 87 ? -14.294 -10.463 28.579 1.00 81.44 87 GLN A CA 1
ATOM 648 C C . GLN A 1 87 ? -15.739 -10.358 29.086 1.00 81.44 87 GLN A C 1
ATOM 650 O O . GLN A 1 87 ? -16.367 -11.381 29.362 1.00 81.44 87 GLN A O 1
ATOM 655 N N . GLY A 1 88 ? -16.297 -9.147 29.146 1.00 79.19 88 GLY A N 1
ATOM 656 C CA . GLY A 1 88 ? -17.673 -8.901 29.567 1.00 79.19 88 GLY A CA 1
ATOM 657 C C . GLY A 1 88 ? -18.740 -9.371 28.569 1.00 79.19 88 GLY A C 1
ATOM 658 O O . GLY A 1 88 ? -18.484 -9.624 27.383 1.00 79.19 88 GLY A O 1
ATOM 659 N N . ALA A 1 89 ? -19.987 -9.453 29.044 1.00 77.25 89 ALA A N 1
ATOM 660 C CA . ALA A 1 89 ? -21.153 -9.716 28.195 1.00 77.25 89 ALA A CA 1
ATOM 661 C C . ALA A 1 89 ? -21.357 -8.606 27.144 1.00 77.25 89 ALA A C 1
ATOM 663 O O . ALA A 1 89 ? -21.708 -8.896 26.002 1.00 77.25 89 ALA A O 1
ATOM 664 N N . GLU A 1 90 ? -21.036 -7.360 27.501 1.00 73.81 90 GLU A N 1
ATOM 665 C CA . GLU A 1 90 ? -21.135 -6.176 26.636 1.00 73.81 90 GLU A CA 1
ATOM 666 C C . GLU A 1 90 ? -20.201 -6.245 25.414 1.00 73.81 90 GLU A C 1
ATOM 668 O O . GLU A 1 90 ? -20.506 -5.694 24.359 1.00 73.81 90 GLU A O 1
ATOM 673 N N . GLY A 1 91 ? -19.097 -6.998 25.494 1.00 85.38 91 GLY A N 1
ATOM 674 C CA . GLY A 1 91 ? -18.185 -7.202 24.367 1.00 85.38 91 GLY A CA 1
ATOM 675 C C . GLY A 1 91 ? -18.587 -8.293 23.383 1.00 85.38 91 GLY A C 1
ATOM 676 O O . GLY A 1 91 ? -17.814 -8.562 22.463 1.00 85.38 91 GLY A O 1
ATOM 677 N N . ALA A 1 92 ? -19.739 -8.956 23.545 1.00 91.38 92 ALA A N 1
ATOM 678 C CA . ALA A 1 92 ? -20.136 -10.074 22.684 1.00 91.38 92 ALA A CA 1
ATOM 679 C C . ALA A 1 92 ? -20.154 -9.694 21.196 1.00 91.38 92 ALA A C 1
ATOM 681 O O . ALA A 1 92 ? -19.530 -10.381 20.383 1.00 91.38 92 ALA A O 1
ATOM 682 N N . ASN A 1 93 ? -20.770 -8.562 20.852 1.00 93.44 93 ASN A N 1
ATOM 683 C CA . ASN A 1 93 ? -20.817 -8.095 19.468 1.00 93.44 93 ASN A CA 1
ATOM 684 C C . ASN A 1 93 ? -19.438 -7.661 18.962 1.00 93.44 93 ASN A C 1
ATOM 686 O O . ASN A 1 93 ? -19.071 -7.980 17.836 1.00 93.44 93 ASN A O 1
ATOM 690 N N . ARG A 1 94 ? -18.624 -7.007 19.804 1.00 93.31 94 ARG A N 1
ATOM 691 C CA . ARG A 1 94 ? -17.254 -6.616 19.432 1.00 93.31 94 ARG A CA 1
ATOM 692 C C . ARG A 1 94 ? -16.379 -7.840 19.157 1.00 93.31 94 ARG A C 1
ATOM 694 O O . ARG A 1 94 ? -15.640 -7.846 18.177 1.00 93.31 94 ARG A O 1
ATOM 701 N N . ARG A 1 95 ? -16.500 -8.907 19.958 1.00 93.12 95 ARG A N 1
ATOM 702 C CA . ARG A 1 95 ? -15.846 -10.203 19.698 1.00 93.12 95 ARG A CA 1
ATOM 703 C C . ARG A 1 95 ? -16.339 -10.835 18.398 1.00 93.12 95 ARG A C 1
ATOM 705 O O . ARG A 1 95 ? -15.531 -11.364 17.637 1.00 93.12 95 ARG A O 1
ATOM 712 N N . ALA A 1 96 ? -17.647 -10.806 18.146 1.00 95.56 96 ALA A N 1
ATOM 713 C CA . ALA A 1 96 ? -18.229 -11.342 16.918 1.00 95.56 96 ALA A CA 1
ATOM 714 C C . ALA A 1 96 ? -17.704 -10.599 15.678 1.00 95.56 96 ALA A C 1
ATOM 716 O O . ALA A 1 96 ? -17.269 -11.247 14.726 1.00 95.56 96 ALA A O 1
ATOM 717 N N . TYR A 1 97 ? -17.652 -9.266 15.740 1.00 96.69 97 TYR A N 1
ATOM 718 C CA . TYR A 1 97 ? -17.103 -8.411 14.691 1.00 96.69 97 TYR A CA 1
ATOM 719 C C . TYR A 1 97 ? -15.605 -8.651 14.481 1.00 96.69 97 TYR A C 1
ATOM 721 O O . TYR A 1 97 ? -15.159 -8.909 13.370 1.00 96.69 97 TYR A O 1
ATOM 729 N N . LEU A 1 98 ? -14.807 -8.679 15.553 1.00 95.50 98 LEU A N 1
ATOM 730 C CA . LEU A 1 98 ? -13.380 -9.002 15.469 1.00 95.50 98 LEU A CA 1
ATOM 731 C C . LEU A 1 98 ? -13.144 -10.352 14.769 1.00 95.50 98 LEU A C 1
ATOM 733 O O . LEU A 1 98 ? -12.304 -10.459 13.875 1.00 95.50 98 LEU A O 1
ATOM 737 N N . ASN A 1 99 ? -13.922 -11.375 15.131 1.00 96.38 99 ASN A N 1
ATOM 738 C CA . ASN A 1 99 ? -13.842 -12.687 14.497 1.00 96.38 99 ASN A CA 1
ATOM 739 C C . ASN A 1 99 ? -14.274 -12.667 13.023 1.00 96.38 99 ASN A C 1
ATOM 741 O O . ASN A 1 99 ? -13.705 -13.418 12.227 1.00 96.38 99 ASN A O 1
ATOM 745 N N . SER A 1 100 ? -15.259 -11.845 12.637 1.00 98.31 100 SER A N 1
ATOM 746 C CA . SER A 1 100 ? -15.641 -11.708 11.228 1.00 98.31 100 SER A CA 1
ATOM 747 C C . SER A 1 100 ? -14.539 -11.030 10.416 1.00 98.31 100 SER A C 1
ATOM 749 O O . SER A 1 100 ? -14.207 -11.542 9.348 1.00 98.31 100 SER A O 1
ATOM 751 N N . ILE A 1 101 ? -13.878 -9.994 10.948 1.00 98.25 101 ILE A N 1
ATOM 752 C CA . ILE A 1 101 ? -12.734 -9.340 10.290 1.00 98.25 101 ILE A CA 1
ATOM 753 C C . ILE A 1 101 ? -11.557 -10.306 10.111 1.00 98.25 101 ILE A C 1
ATOM 755 O O . ILE A 1 101 ? -11.005 -10.415 9.016 1.00 98.25 101 ILE A O 1
ATOM 759 N N . VAL A 1 102 ? -11.194 -11.071 11.145 1.00 97.88 102 VAL A N 1
ATOM 760 C CA . VAL A 1 102 ? -10.112 -12.069 11.041 1.00 97.88 102 VAL A CA 1
ATOM 761 C C . VAL A 1 102 ? -10.455 -13.154 10.016 1.00 97.88 102 VAL A C 1
ATOM 763 O O . VAL A 1 102 ? -9.602 -13.546 9.215 1.00 97.88 102 VAL A O 1
ATOM 766 N N . ARG A 1 103 ? -11.707 -13.631 10.001 1.00 98.38 103 ARG A N 1
ATOM 767 C CA . ARG A 1 103 ? -12.168 -14.602 9.000 1.00 98.38 103 ARG A CA 1
ATOM 768 C C . ARG A 1 103 ? -12.108 -14.010 7.594 1.00 98.38 103 ARG A C 1
ATOM 770 O O . ARG A 1 103 ? -11.622 -14.685 6.697 1.00 98.38 103 ARG A O 1
ATOM 777 N N . HIS A 1 104 ? -12.538 -12.764 7.418 1.00 97.56 104 HIS A N 1
ATOM 778 C CA . HIS A 1 104 ? -12.495 -12.044 6.145 1.00 97.56 104 HIS A CA 1
ATOM 779 C C . HIS A 1 104 ? -11.073 -11.949 5.586 1.00 97.56 104 HIS A C 1
ATOM 781 O O . HIS A 1 104 ? -10.849 -12.321 4.433 1.00 97.56 104 HIS A O 1
ATOM 787 N N . LEU A 1 105 ? -10.106 -11.534 6.412 1.00 98.00 105 LEU A N 1
ATOM 788 C CA . LEU A 1 105 ? -8.686 -11.494 6.046 1.00 98.00 105 LEU A CA 1
ATOM 789 C C . LEU A 1 105 ? -8.188 -12.873 5.606 1.00 98.00 105 LEU A C 1
ATOM 791 O O . LEU A 1 105 ? -7.669 -13.032 4.501 1.00 98.00 105 LEU A O 1
ATOM 795 N N . ARG A 1 106 ? -8.396 -13.891 6.449 1.00 97.75 106 ARG A N 1
ATOM 796 C CA . ARG A 1 106 ? -7.944 -15.258 6.171 1.00 97.75 106 ARG A CA 1
ATOM 797 C C . ARG A 1 106 ? -8.559 -15.807 4.887 1.00 97.75 106 ARG A C 1
ATOM 799 O O . ARG A 1 106 ? -7.836 -16.365 4.069 1.00 97.75 106 ARG A O 1
ATOM 806 N N . THR A 1 107 ? -9.870 -15.664 4.712 1.00 97.25 107 THR A N 1
ATOM 807 C CA . THR A 1 107 ? -10.591 -16.189 3.550 1.00 97.25 107 THR A CA 1
ATOM 808 C C . THR A 1 107 ? -10.102 -15.544 2.257 1.00 97.25 107 THR A C 1
ATOM 810 O O . THR A 1 107 ? -9.829 -16.268 1.303 1.00 97.25 107 THR A O 1
ATOM 813 N N . ASN A 1 108 ? -9.935 -14.219 2.220 1.00 97.44 108 ASN A N 1
ATOM 814 C CA . ASN A 1 108 ? -9.489 -13.534 1.005 1.00 97.44 108 ASN A CA 1
ATOM 815 C C . ASN A 1 108 ? -8.025 -13.836 0.670 1.00 97.44 108 ASN A C 1
ATOM 817 O O . ASN A 1 108 ? -7.731 -14.192 -0.469 1.00 97.44 108 ASN A O 1
ATOM 821 N N . VAL A 1 109 ? -7.120 -13.807 1.653 1.00 96.25 109 VAL A N 1
ATOM 822 C CA . VAL A 1 109 ? -5.707 -14.154 1.420 1.00 96.25 109 VAL A CA 1
ATOM 823 C C . VAL A 1 109 ? -5.562 -15.619 0.993 1.00 96.25 109 VAL A C 1
ATOM 825 O O . VAL A 1 109 ? -4.827 -15.923 0.055 1.00 96.25 109 VAL A O 1
ATOM 828 N N . GLN A 1 110 ? -6.297 -16.542 1.625 1.00 96.75 110 GLN A N 1
ATOM 829 C CA . GLN A 1 110 ? -6.255 -17.960 1.263 1.00 96.75 110 GLN A CA 1
ATOM 830 C C . GLN A 1 110 ? -6.857 -18.222 -0.124 1.00 96.75 110 GLN A C 1
ATOM 832 O O . GLN A 1 110 ? -6.314 -19.049 -0.859 1.00 96.75 110 GLN A O 1
ATOM 837 N N . ARG A 1 111 ? -7.928 -17.510 -0.509 1.00 96.44 111 ARG A N 1
ATOM 838 C CA . ARG A 1 111 ? -8.493 -17.554 -1.868 1.00 96.44 111 ARG A CA 1
ATOM 839 C C . ARG A 1 111 ? -7.427 -17.193 -2.897 1.00 96.44 111 ARG A C 1
ATOM 841 O O . ARG A 1 111 ? -7.155 -17.999 -3.782 1.00 96.44 111 ARG A O 1
ATOM 848 N N . VAL A 1 112 ? -6.802 -16.025 -2.744 1.00 97.19 112 VAL A N 1
ATOM 849 C CA . VAL A 1 112 ? -5.788 -15.524 -3.682 1.00 97.19 112 VAL A CA 1
ATOM 850 C C . VAL A 1 112 ? -4.588 -16.467 -3.735 1.00 97.19 112 VAL A C 1
ATOM 852 O O . VAL A 1 112 ? -4.197 -16.901 -4.814 1.00 97.19 112 VAL A O 1
ATOM 855 N N . SER A 1 113 ? -4.057 -16.877 -2.579 1.00 95.56 113 SER A N 1
ATOM 856 C CA . SER A 1 113 ? -2.930 -17.816 -2.501 1.00 95.56 113 SER A CA 1
ATOM 857 C C . SER A 1 113 ? -3.227 -19.158 -3.185 1.00 95.56 113 SER A C 1
ATOM 859 O O . SER A 1 113 ? -2.395 -19.669 -3.936 1.00 95.56 113 SER A O 1
ATOM 861 N N . THR A 1 114 ? -4.427 -19.710 -2.981 1.00 96.69 114 THR A N 1
ATOM 862 C CA . THR A 1 114 ? -4.842 -20.970 -3.616 1.00 96.69 114 THR A CA 1
ATOM 863 C C . THR A 1 114 ? -4.989 -20.797 -5.125 1.00 96.69 114 THR A C 1
ATOM 865 O O . THR A 1 114 ? -4.485 -21.618 -5.886 1.00 96.69 114 THR A O 1
ATOM 868 N N . ALA A 1 115 ? -5.626 -19.718 -5.577 1.00 96.88 115 ALA A N 1
ATOM 869 C CA . ALA A 1 115 ? -5.835 -19.456 -6.998 1.00 96.88 115 ALA A CA 1
ATOM 870 C C . ALA A 1 115 ? -4.520 -19.175 -7.750 1.00 96.88 115 ALA A C 1
ATOM 872 O O . ALA A 1 115 ? -4.357 -19.598 -8.892 1.00 96.88 115 ALA A O 1
ATOM 873 N N . TRP A 1 116 ? -3.523 -18.570 -7.100 1.00 96.31 116 TRP A N 1
ATOM 874 C CA . TRP A 1 116 ? -2.181 -18.433 -7.672 1.00 96.31 116 TRP A CA 1
ATOM 875 C C . TRP A 1 116 ? -1.506 -19.775 -7.968 1.00 96.31 116 TRP A C 1
ATOM 877 O O . TRP A 1 116 ? -0.770 -19.878 -8.950 1.00 96.31 116 TRP A O 1
ATOM 887 N N . SER A 1 117 ? -1.772 -20.819 -7.172 1.00 93.19 117 SER A N 1
ATOM 888 C CA . SER A 1 117 ? -1.180 -22.145 -7.401 1.00 93.19 117 SER A CA 1
ATOM 889 C C . SER A 1 117 ? -1.573 -22.751 -8.755 1.00 93.19 117 SER A C 1
ATOM 891 O O . SER A 1 117 ? -0.766 -23.451 -9.366 1.00 93.19 117 SER A O 1
ATOM 893 N N . THR A 1 118 ? -2.766 -22.426 -9.266 1.00 93.06 118 THR A N 1
ATOM 894 C CA . THR A 1 118 ? -3.252 -22.868 -10.580 1.00 93.06 118 THR A CA 1
ATOM 895 C C . THR A 1 118 ? -2.959 -21.840 -11.678 1.00 93.06 118 THR A C 1
ATOM 897 O O . THR A 1 118 ? -2.490 -22.214 -12.755 1.00 93.06 118 THR A O 1
ATOM 900 N N . TYR A 1 119 ? -3.138 -20.545 -11.394 1.00 96.50 119 TYR A N 1
ATOM 901 C CA . TYR 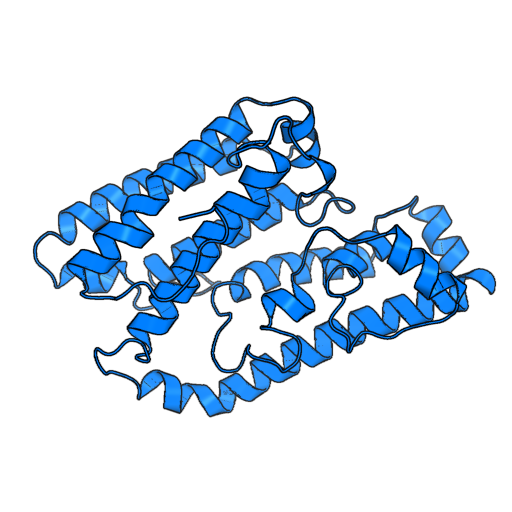A 1 119 ? -2.929 -19.446 -12.349 1.00 96.50 119 TYR A CA 1
ATOM 902 C C . TYR A 1 119 ? -1.458 -19.224 -12.737 1.00 96.50 119 TYR A C 1
ATOM 904 O O . TYR A 1 119 ? -1.166 -18.699 -13.810 1.00 96.50 119 TYR A O 1
ATOM 912 N N . ARG A 1 120 ? -0.494 -19.658 -11.912 1.00 96.06 120 ARG A N 1
ATOM 913 C CA . ARG A 1 120 ? 0.946 -19.457 -12.164 1.00 96.06 120 ARG A CA 1
ATOM 914 C C . ARG A 1 120 ? 1.389 -19.880 -13.568 1.00 96.06 120 ARG A C 1
ATOM 916 O O . ARG A 1 120 ? 2.214 -19.200 -14.173 1.00 96.06 120 ARG A O 1
ATOM 923 N N . SER A 1 121 ? 0.894 -21.015 -14.065 1.00 96.38 121 SER A N 1
ATOM 924 C CA . SER A 1 121 ? 1.276 -21.526 -15.391 1.00 96.38 121 SER A CA 1
ATOM 925 C C . SER A 1 121 ? 0.788 -20.614 -16.517 1.00 96.38 121 SER A C 1
ATOM 927 O O . SER A 1 121 ? 1.543 -20.311 -17.436 1.00 96.38 121 SER A O 1
ATOM 929 N N . GLU A 1 122 ? -0.440 -20.117 -16.400 1.00 95.88 122 GLU A N 1
ATOM 930 C CA . GLU A 1 122 ? -1.027 -19.157 -17.324 1.00 95.88 122 GLU A CA 1
ATOM 931 C C . GLU A 1 122 ? -0.242 -17.847 -17.321 1.00 95.88 122 GLU A C 1
ATOM 933 O O . GLU A 1 122 ? 0.168 -17.386 -18.384 1.00 95.88 122 GLU A O 1
ATOM 938 N N . PHE A 1 123 ? 0.059 -17.303 -16.138 1.00 96.44 123 PHE A N 1
ATOM 939 C CA . PHE A 1 123 ? 0.889 -16.108 -16.015 1.00 96.44 123 PHE A CA 1
ATOM 940 C C . PHE A 1 123 ? 2.251 -16.302 -16.700 1.00 96.44 123 PHE A C 1
ATOM 942 O O . PHE A 1 123 ? 2.645 -15.506 -17.541 1.00 96.44 123 PHE A O 1
ATOM 949 N N . ILE A 1 124 ? 2.972 -17.393 -16.445 1.00 95.06 124 ILE A N 1
ATOM 950 C CA . ILE A 1 124 ? 4.281 -17.614 -17.090 1.00 95.06 124 ILE A CA 1
ATOM 951 C C . ILE A 1 124 ? 4.166 -17.713 -18.623 1.00 95.06 124 ILE A C 1
ATOM 953 O O . ILE A 1 124 ? 5.051 -17.240 -19.335 1.00 95.06 124 ILE A O 1
ATOM 957 N N . ASN A 1 125 ? 3.078 -18.293 -19.133 1.00 96.12 125 ASN A N 1
ATOM 958 C CA . ASN A 1 125 ? 2.881 -18.513 -20.566 1.00 96.12 125 ASN A CA 1
ATOM 959 C C . ASN A 1 125 ? 2.391 -17.271 -21.333 1.00 96.12 125 ASN A C 1
ATOM 961 O O . ASN A 1 125 ? 2.469 -17.259 -22.560 1.00 96.12 125 ASN A O 1
ATOM 965 N N . ARG A 1 126 ? 1.930 -16.211 -20.655 1.00 94.19 126 ARG A N 1
ATOM 966 C CA . ARG A 1 126 ? 1.570 -14.918 -21.272 1.00 94.19 126 ARG A CA 1
ATOM 967 C C . ARG A 1 126 ? 2.817 -14.069 -21.566 1.00 94.19 126 ARG A C 1
ATOM 969 O O . ARG A 1 126 ? 2.982 -12.963 -21.055 1.00 94.19 126 ARG A O 1
ATOM 976 N N . ASN A 1 127 ? 3.713 -14.598 -22.394 1.00 90.31 127 ASN A N 1
ATOM 977 C CA . ASN A 1 127 ? 5.014 -14.011 -22.742 1.00 90.31 127 ASN A CA 1
ATOM 978 C C . ASN A 1 127 ? 4.985 -13.088 -23.981 1.00 90.31 127 ASN A C 1
ATOM 980 O O . ASN A 1 127 ? 6.023 -12.852 -24.599 1.00 90.31 127 ASN A O 1
ATOM 984 N N . GLY A 1 128 ? 3.800 -12.596 -24.353 1.00 88.44 128 GLY A N 1
ATOM 985 C CA . GLY A 1 128 ? 3.611 -11.654 -25.454 1.00 88.44 128 GLY A CA 1
ATOM 986 C C . GLY A 1 128 ? 4.084 -10.232 -25.132 1.00 88.44 128 GLY A C 1
ATOM 987 O O . GLY A 1 128 ? 4.666 -9.955 -24.083 1.00 88.44 128 GLY A O 1
ATOM 988 N N . THR A 1 129 ? 3.802 -9.309 -26.048 1.00 85.00 129 THR A N 1
ATOM 989 C CA . THR A 1 129 ? 4.164 -7.883 -25.936 1.00 85.00 129 THR A CA 1
ATOM 990 C C . THR A 1 129 ? 2.948 -6.971 -25.786 1.00 85.00 129 THR A C 1
ATOM 992 O O . THR A 1 129 ? 3.085 -5.753 -25.838 1.00 85.00 129 THR A O 1
ATOM 995 N N . ASP A 1 130 ? 1.749 -7.538 -25.672 1.00 89.12 130 ASP A N 1
ATOM 996 C CA . ASP A 1 130 ? 0.524 -6.777 -25.472 1.00 89.12 130 ASP A CA 1
ATOM 997 C C . ASP A 1 130 ? 0.355 -6.340 -24.007 1.00 89.12 130 ASP A C 1
ATOM 999 O O . ASP A 1 130 ? 1.102 -6.731 -23.106 1.00 89.12 130 ASP A O 1
ATOM 1003 N N . VAL A 1 131 ? -0.656 -5.508 -23.764 1.00 86.31 131 VAL A N 1
ATOM 1004 C CA . VAL A 1 131 ? -0.981 -4.975 -22.434 1.00 86.31 131 VAL A CA 1
ATOM 1005 C C . VAL A 1 131 ? -1.363 -6.052 -21.412 1.00 86.31 131 VAL A C 1
ATOM 1007 O O . VAL A 1 131 ? -1.219 -5.825 -20.215 1.00 86.31 131 VAL A O 1
ATOM 1010 N N . GLY A 1 132 ? -1.822 -7.222 -21.865 1.00 88.75 132 GLY A N 1
ATOM 1011 C CA . GLY A 1 132 ? -2.174 -8.367 -21.027 1.00 88.75 132 GLY A CA 1
ATOM 1012 C C . GLY A 1 132 ? -1.023 -9.343 -20.780 1.00 88.75 132 GLY A C 1
ATOM 1013 O O . GLY A 1 132 ? -1.221 -10.344 -20.081 1.00 88.75 132 GLY A O 1
ATOM 1014 N N . SER A 1 133 ? 0.168 -9.079 -21.332 1.00 94.06 133 SER A N 1
ATOM 1015 C CA . SER A 1 133 ? 1.349 -9.895 -21.068 1.00 94.06 133 SER A CA 1
ATOM 1016 C C . SER A 1 133 ? 1.792 -9.781 -19.611 1.00 94.06 133 SER A C 1
ATOM 1018 O O . SER A 1 133 ? 1.565 -8.782 -18.927 1.00 94.06 133 SER A O 1
ATOM 1020 N N . SER A 1 134 ? 2.473 -10.807 -19.118 1.00 95.44 134 SER A N 1
ATOM 1021 C CA . SER A 1 134 ? 2.871 -10.869 -17.709 1.00 95.44 134 SER A CA 1
ATOM 1022 C C . SER A 1 134 ? 3.899 -9.819 -17.317 1.00 95.44 134 SER A C 1
ATOM 1024 O O . SER A 1 134 ? 3.896 -9.356 -16.177 1.00 95.44 134 SER A O 1
ATOM 1026 N N . SER A 1 135 ? 4.751 -9.404 -18.257 1.00 93.94 135 SER A N 1
ATOM 1027 C CA . SER A 1 135 ? 5.659 -8.274 -18.064 1.00 93.94 135 SER A CA 1
ATOM 1028 C C . SER A 1 135 ? 4.894 -6.958 -17.938 1.00 93.94 135 SER A C 1
ATOM 1030 O O . SER A 1 135 ? 5.182 -6.192 -17.020 1.00 93.94 135 SER A O 1
ATOM 1032 N N . SER A 1 136 ? 3.901 -6.721 -18.802 1.00 95.44 136 SER A N 1
ATOM 1033 C CA . SER A 1 136 ? 3.042 -5.532 -18.759 1.00 95.44 136 SER A CA 1
ATOM 1034 C C . SER A 1 136 ? 2.226 -5.472 -17.469 1.00 95.44 136 SER A C 1
ATOM 1036 O O . SER A 1 136 ? 2.196 -4.433 -16.811 1.00 95.44 136 SER A O 1
ATOM 1038 N N . VAL A 1 137 ? 1.611 -6.582 -17.059 1.00 95.94 137 VAL A N 1
ATOM 1039 C CA . VAL A 1 137 ? 0.809 -6.651 -15.829 1.00 95.94 137 VAL A CA 1
ATOM 1040 C C . VAL A 1 137 ? 1.675 -6.420 -14.586 1.00 95.94 137 VAL A C 1
ATOM 1042 O O . VAL A 1 137 ? 1.332 -5.582 -13.753 1.00 95.94 137 VAL A O 1
ATOM 1045 N N . LEU A 1 138 ? 2.835 -7.084 -14.481 1.00 96.38 138 LEU A N 1
ATOM 1046 C CA . LEU A 1 138 ? 3.754 -6.886 -13.353 1.00 96.38 138 LEU A CA 1
ATOM 1047 C C . LEU A 1 138 ? 4.289 -5.449 -13.296 1.00 96.38 138 LEU A C 1
ATOM 1049 O O . LEU A 1 138 ? 4.383 -4.868 -12.218 1.00 96.38 138 LEU A O 1
ATOM 1053 N N . PHE A 1 139 ? 4.625 -4.865 -14.448 1.00 97.19 139 PHE A N 1
ATOM 1054 C CA . PHE A 1 139 ? 5.083 -3.479 -14.545 1.00 97.19 139 PHE A CA 1
ATOM 1055 C C . PHE A 1 139 ? 4.023 -2.493 -14.056 1.00 97.19 139 PHE A C 1
ATOM 1057 O O . PHE A 1 139 ? 4.330 -1.601 -13.263 1.00 97.19 139 PHE A O 1
ATOM 1064 N N . ASN A 1 140 ? 2.779 -2.659 -14.506 1.00 96.94 140 ASN A N 1
ATOM 1065 C CA . ASN A 1 140 ? 1.680 -1.787 -14.111 1.00 96.94 140 ASN A CA 1
ATOM 1066 C C . ASN A 1 140 ? 1.358 -1.931 -12.621 1.00 96.94 140 ASN A C 1
ATOM 1068 O O . ASN A 1 140 ? 1.206 -0.918 -11.946 1.00 96.94 140 ASN A O 1
ATOM 1072 N N . SER A 1 141 ? 1.340 -3.153 -12.081 1.00 96.81 141 SER A N 1
ATOM 1073 C CA . SER A 1 141 ? 1.080 -3.365 -10.652 1.00 96.81 141 SER A CA 1
ATOM 1074 C C . SER A 1 141 ? 2.218 -2.847 -9.759 1.00 96.81 141 SER A C 1
ATOM 1076 O O . SER A 1 141 ? 1.960 -2.194 -8.749 1.00 96.81 141 SER A O 1
ATOM 1078 N N . MET A 1 142 ? 3.487 -3.014 -10.163 1.00 97.75 142 MET A N 1
ATOM 1079 C CA . MET A 1 142 ? 4.630 -2.406 -9.465 1.00 97.75 142 MET A CA 1
ATOM 1080 C C . MET A 1 142 ? 4.527 -0.873 -9.447 1.00 97.75 142 MET A C 1
ATOM 1082 O O . MET A 1 142 ? 4.724 -0.252 -8.402 1.00 97.75 142 MET A O 1
ATOM 1086 N N . ASN A 1 143 ? 4.202 -0.261 -10.589 1.00 97.81 143 ASN A N 1
ATOM 1087 C CA . ASN A 1 143 ? 4.029 1.186 -10.690 1.00 97.81 143 ASN A CA 1
ATOM 1088 C C . ASN A 1 143 ? 2.849 1.695 -9.860 1.00 97.81 143 ASN A C 1
ATOM 1090 O O . ASN A 1 143 ? 3.008 2.663 -9.119 1.00 97.81 143 ASN A O 1
ATOM 1094 N N . MET A 1 144 ? 1.699 1.021 -9.922 1.00 96.88 144 MET A N 1
ATOM 1095 C CA . MET A 1 144 ? 0.556 1.344 -9.071 1.00 96.88 144 MET A CA 1
ATOM 1096 C C . MET A 1 144 ? 0.941 1.265 -7.593 1.00 96.88 144 MET A C 1
ATOM 1098 O O . MET A 1 144 ? 0.663 2.178 -6.827 1.00 96.88 144 MET A O 1
ATOM 1102 N N . SER A 1 145 ? 1.658 0.218 -7.190 1.00 97.81 145 SER A N 1
ATOM 1103 C CA . SER A 1 145 ? 2.119 0.050 -5.813 1.00 97.81 145 SER A CA 1
ATOM 1104 C C . SER A 1 145 ? 3.039 1.189 -5.347 1.00 97.81 145 SER A C 1
ATOM 1106 O O . SER A 1 145 ? 2.955 1.607 -4.190 1.00 97.81 145 SER A O 1
ATOM 1108 N N . HIS A 1 146 ? 3.900 1.711 -6.227 1.00 98.38 146 HIS A N 1
ATOM 1109 C CA . HIS A 1 146 ? 4.707 2.912 -5.965 1.00 98.38 146 HIS A CA 1
ATOM 1110 C C . HIS A 1 146 ? 3.837 4.164 -5.805 1.00 98.38 146 HIS A C 1
ATOM 1112 O O . HIS A 1 146 ? 4.010 4.917 -4.844 1.00 98.38 146 HIS A O 1
ATOM 1118 N N . GLU A 1 147 ? 2.860 4.358 -6.691 1.00 97.38 147 GLU A N 1
ATOM 1119 C CA . GLU A 1 147 ? 1.896 5.458 -6.594 1.00 97.38 147 GLU A CA 1
ATOM 1120 C C . GLU A 1 147 ? 1.059 5.377 -5.308 1.00 97.38 147 GLU A C 1
ATOM 1122 O O . GLU A 1 147 ? 0.859 6.395 -4.649 1.00 97.38 147 GLU A O 1
ATOM 1127 N N . LEU A 1 148 ? 0.647 4.183 -4.870 1.00 96.75 148 LEU A N 1
ATOM 1128 C CA . LEU A 1 148 ? -0.059 3.978 -3.601 1.00 96.75 148 LEU A CA 1
ATOM 1129 C C . LEU A 1 148 ? 0.791 4.417 -2.400 1.00 96.75 148 LEU A C 1
ATOM 1131 O O . LEU A 1 148 ? 0.321 5.175 -1.543 1.00 96.75 148 LEU A O 1
ATOM 1135 N N . ALA A 1 149 ? 2.062 4.005 -2.352 1.00 98.25 149 ALA A N 1
ATOM 1136 C CA . ALA A 1 149 ? 2.985 4.418 -1.296 1.00 98.25 149 ALA A CA 1
ATOM 1137 C C . ALA A 1 149 ? 3.180 5.946 -1.281 1.00 98.25 149 ALA A C 1
ATOM 1139 O O . ALA A 1 149 ? 3.038 6.594 -0.240 1.00 98.25 149 ALA A O 1
ATOM 1140 N N . LYS A 1 150 ? 3.439 6.544 -2.448 1.00 98.25 150 LYS A N 1
ATOM 1141 C CA . LYS A 1 150 ? 3.651 7.987 -2.594 1.00 98.25 150 LYS A CA 1
ATOM 1142 C C . LYS A 1 150 ? 2.393 8.795 -2.271 1.00 98.25 150 LYS A C 1
ATOM 1144 O O . LYS A 1 150 ? 2.445 9.673 -1.414 1.00 98.25 150 LYS A O 1
ATOM 1149 N N . ASN A 1 151 ? 1.262 8.495 -2.906 1.00 97.25 151 ASN A N 1
ATOM 1150 C CA . ASN A 1 151 ? 0.063 9.335 -2.880 1.00 97.25 151 ASN A CA 1
ATOM 1151 C C . ASN A 1 151 ? -0.825 9.085 -1.661 1.00 97.25 151 ASN A C 1
ATOM 1153 O O . ASN A 1 151 ? -1.456 10.027 -1.173 1.00 97.25 151 ASN A O 1
ATOM 1157 N N . PHE A 1 152 ? -0.952 7.841 -1.190 1.00 96.81 152 PHE A N 1
ATOM 1158 C CA . PHE A 1 152 ? -1.895 7.476 -0.121 1.00 96.81 152 PHE A CA 1
ATOM 1159 C C . PHE A 1 152 ? -1.205 7.271 1.226 1.00 96.81 152 PHE A C 1
ATOM 1161 O O . PHE A 1 152 ? -1.740 7.725 2.234 1.00 96.81 152 PHE A O 1
ATOM 1168 N N . LYS A 1 153 ? -0.010 6.665 1.264 1.00 98.31 153 LYS A N 1
ATOM 1169 C CA . LYS A 1 153 ? 0.708 6.451 2.536 1.00 98.31 153 LYS A CA 1
ATOM 1170 C C . LYS A 1 153 ? 1.471 7.691 3.012 1.00 98.31 153 LYS A C 1
ATOM 1172 O O . LYS A 1 153 ? 1.575 7.894 4.217 1.00 98.31 153 LYS A O 1
ATOM 1177 N N . VAL A 1 154 ? 1.957 8.537 2.094 1.00 98.56 154 VAL A N 1
ATOM 1178 C CA . VAL A 1 154 ? 2.723 9.760 2.425 1.00 98.56 154 VAL A CA 1
ATOM 1179 C C . VAL A 1 154 ? 2.000 11.043 2.012 1.00 98.56 154 VAL A C 1
ATOM 1181 O O . VAL A 1 154 ? 1.820 11.938 2.835 1.00 98.56 154 VAL A O 1
ATOM 1184 N N . GLY A 1 155 ? 1.575 11.140 0.751 1.00 98.19 155 GLY A N 1
ATOM 1185 C CA . GLY A 1 155 ? 1.047 12.364 0.149 1.00 98.19 155 GLY A CA 1
ATOM 1186 C C . GLY A 1 155 ? -0.224 12.868 0.823 1.00 98.19 155 GLY A C 1
ATOM 1187 O O . GLY A 1 155 ? -0.266 14.006 1.285 1.00 98.19 155 GLY A O 1
ATOM 1188 N N . LEU A 1 156 ? -1.242 12.010 0.927 1.00 97.62 156 LEU A N 1
ATOM 1189 C CA . LEU A 1 156 ? -2.517 12.355 1.556 1.00 97.62 156 LEU A CA 1
ATOM 1190 C C . LEU A 1 156 ? -2.355 12.742 3.038 1.00 97.62 156 LEU A C 1
ATOM 1192 O O . LEU A 1 156 ? -2.825 13.819 3.404 1.00 97.62 156 LEU A O 1
ATOM 1196 N N . PRO A 1 157 ? -1.674 11.960 3.900 1.00 98.25 157 PRO A N 1
ATOM 1197 C CA . PRO A 1 157 ? -1.495 12.367 5.288 1.00 98.25 157 PRO A CA 1
ATOM 1198 C C . PRO A 1 157 ? -0.619 13.611 5.439 1.00 98.25 157 PRO A C 1
ATOM 1200 O O . PRO A 1 157 ? -0.884 14.434 6.310 1.00 98.25 157 PRO A O 1
ATOM 1203 N N . GLY A 1 158 ? 0.389 13.775 4.575 1.00 98.12 158 GLY A N 1
ATOM 1204 C CA . GLY A 1 158 ? 1.312 14.911 4.575 1.00 98.12 158 GLY A CA 1
ATOM 1205 C C . GLY A 1 158 ? 0.739 16.216 4.018 1.00 98.12 158 GLY A C 1
ATOM 1206 O O . GLY A 1 158 ? 1.336 17.269 4.231 1.00 98.12 158 GLY A O 1
ATOM 1207 N N . GLY A 1 159 ? -0.419 16.187 3.353 1.00 97.44 159 GLY A N 1
ATOM 1208 C CA . GLY A 1 159 ? -1.014 17.394 2.777 1.00 97.44 159 GLY A CA 1
ATOM 1209 C C . GLY A 1 159 ? -0.468 17.761 1.394 1.00 97.44 159 GLY A C 1
ATOM 1210 O O . GLY A 1 159 ? -0.457 18.940 1.052 1.00 97.44 159 GLY A O 1
ATOM 1211 N N . PHE A 1 160 ? 0.050 16.794 0.630 1.00 96.44 160 PHE A N 1
ATOM 1212 C CA . PHE A 1 160 ? 0.765 17.041 -0.631 1.00 96.44 160 PHE A CA 1
ATOM 1213 C C . PHE A 1 160 ? -0.063 16.777 -1.891 1.00 96.44 160 PHE A C 1
ATOM 1215 O O . PHE A 1 160 ? 0.454 16.924 -2.999 1.00 96.44 160 PHE A O 1
ATOM 1222 N N . ARG A 1 161 ? -1.340 16.396 -1.758 1.00 91.88 161 ARG A N 1
ATOM 1223 C CA . ARG A 1 161 ? -2.216 16.231 -2.924 1.00 91.88 161 ARG A CA 1
ATOM 1224 C C . ARG A 1 161 ? -2.618 17.577 -3.510 1.00 91.88 161 ARG A C 1
ATOM 1226 O O . ARG A 1 161 ? -2.832 18.549 -2.785 1.00 91.88 161 ARG A O 1
ATOM 1233 N N . ALA A 1 162 ? -2.788 17.614 -4.829 1.00 88.38 162 ALA A N 1
ATOM 1234 C CA . ALA A 1 162 ? -3.325 18.785 -5.507 1.00 88.38 162 ALA A CA 1
ATOM 1235 C C . ALA A 1 162 ? -4.683 19.184 -4.896 1.00 88.38 162 ALA A C 1
ATOM 1237 O O . ALA A 1 162 ? -5.570 18.353 -4.718 1.00 88.38 162 ALA A O 1
ATOM 1238 N N . GLY A 1 163 ? -4.828 20.462 -4.541 1.00 90.44 163 GLY A N 1
ATOM 1239 C CA . GLY A 1 163 ? -6.039 20.998 -3.911 1.00 90.44 163 GLY A CA 1
ATOM 1240 C C . GLY A 1 163 ? -6.166 20.756 -2.401 1.00 90.44 163 GLY A C 1
ATOM 1241 O O . GLY A 1 163 ? -7.102 21.272 -1.791 1.00 90.44 163 GLY A O 1
ATOM 1242 N N . GLN A 1 164 ? -5.240 20.030 -1.769 1.00 93.81 164 GLN A N 1
ATOM 1243 C CA . GLN A 1 164 ? -5.255 19.825 -0.323 1.00 93.81 164 GLN A CA 1
ATOM 1244 C C . GLN A 1 164 ? -4.721 21.070 0.406 1.00 93.81 164 GLN A C 1
ATOM 1246 O O . GLN A 1 164 ? -3.664 21.601 0.072 1.00 93.81 164 GLN A O 1
ATOM 1251 N N . VAL A 1 165 ? -5.461 21.559 1.405 1.00 92.88 165 VAL A N 1
ATOM 1252 C CA . VAL A 1 165 ? -5.128 22.802 2.137 1.00 92.88 165 VAL A CA 1
ATOM 1253 C C . VAL A 1 165 ? -4.384 22.555 3.455 1.00 92.88 165 VAL A C 1
ATOM 1255 O O . VAL A 1 165 ? -3.758 23.461 4.012 1.00 92.88 165 VAL A O 1
ATOM 1258 N N . SER A 1 166 ? -4.433 21.327 3.968 1.00 95.81 166 SER A N 1
ATOM 1259 C CA . SER A 1 166 ? -3.806 20.929 5.228 1.00 95.81 166 SER A CA 1
ATOM 1260 C C . SER A 1 166 ? -3.449 19.441 5.231 1.00 95.81 166 SER A C 1
ATOM 1262 O O . SER A 1 166 ? -4.130 18.669 4.557 1.00 95.81 166 SER A O 1
ATOM 1264 N N . PRO A 1 167 ? -2.442 19.022 6.021 1.00 97.50 167 PRO A N 1
ATOM 1265 C CA . PRO A 1 167 ? -2.201 17.614 6.317 1.00 97.50 167 PRO A CA 1
ATOM 1266 C C . PRO A 1 167 ? -3.450 16.918 6.868 1.00 97.50 167 PRO A C 1
ATOM 1268 O O . PRO A 1 167 ? -4.281 17.543 7.531 1.00 97.50 167 PRO A O 1
ATOM 1271 N N . GLU A 1 168 ? -3.534 15.606 6.660 1.00 98.19 168 GLU A N 1
ATOM 1272 C CA . GLU A 1 168 ? -4.570 14.739 7.229 1.00 98.19 168 GLU A CA 1
ATOM 1273 C C . GLU A 1 168 ? -3.935 13.574 8.011 1.00 98.19 168 GLU A C 1
ATOM 1275 O O . GLU A 1 168 ? -4.019 12.416 7.594 1.00 98.19 168 GLU A O 1
ATOM 1280 N N . PRO A 1 169 ? -3.310 13.838 9.176 1.00 98.06 169 PRO A N 1
ATOM 1281 C CA . PRO A 1 169 ? -2.461 12.867 9.876 1.00 98.06 169 PRO A CA 1
ATOM 1282 C C . PRO A 1 169 ? -3.154 11.559 10.264 1.00 98.06 169 PRO A C 1
ATOM 1284 O O . PRO A 1 169 ? -2.517 10.516 10.364 1.00 98.06 169 PRO A O 1
ATOM 1287 N N . ARG A 1 170 ? -4.476 11.595 10.469 1.00 97.31 170 ARG A N 1
ATOM 1288 C CA . ARG A 1 170 ? -5.284 10.414 10.813 1.00 97.31 170 ARG A CA 1
ATOM 1289 C C . ARG A 1 170 ? -5.537 9.474 9.632 1.00 97.31 170 ARG A C 1
ATOM 1291 O O . ARG A 1 170 ? -6.088 8.399 9.835 1.00 97.31 170 ARG A O 1
ATOM 1298 N N . ARG A 1 171 ? -5.162 9.870 8.411 1.00 97.81 171 ARG A N 1
ATOM 1299 C CA . ARG A 1 171 ? -5.291 9.044 7.202 1.00 97.81 171 ARG A CA 1
ATOM 1300 C C . ARG A 1 171 ? -4.064 8.183 6.904 1.00 97.81 171 ARG A C 1
ATOM 1302 O O . ARG A 1 171 ? -4.049 7.521 5.872 1.00 97.81 171 ARG A O 1
ATOM 1309 N N . VAL A 1 172 ? -3.044 8.178 7.768 1.00 98.44 172 VAL A N 1
ATOM 1310 C CA . VAL A 1 172 ? -1.947 7.206 7.638 1.00 98.44 172 VAL A CA 1
ATOM 1311 C C . VAL A 1 172 ? -2.481 5.776 7.770 1.00 98.44 172 VAL A C 1
ATOM 1313 O O . VAL A 1 172 ? -3.421 5.508 8.522 1.00 98.44 172 VAL A O 1
ATOM 1316 N N . GLU A 1 173 ? -1.854 4.841 7.063 1.00 98.56 173 GLU A N 1
ATOM 1317 C CA . GLU A 1 173 ? -2.092 3.410 7.265 1.00 98.56 173 GLU A CA 1
ATOM 1318 C C . GLU A 1 173 ? -1.732 3.015 8.704 1.00 98.56 173 GLU A C 1
ATOM 1320 O O . GLU A 1 173 ? -0.729 3.481 9.237 1.00 98.56 173 GLU A O 1
ATOM 1325 N N . ALA A 1 174 ? -2.524 2.144 9.333 1.00 98.06 174 ALA A N 1
ATOM 1326 C CA . ALA A 1 174 ? -2.280 1.661 10.696 1.00 98.06 174 ALA A CA 1
ATOM 1327 C C . ALA A 1 174 ? -2.125 2.787 11.748 1.00 98.06 174 ALA A C 1
ATOM 1329 O O . ALA A 1 174 ? -1.227 2.764 12.596 1.00 98.06 174 ALA A O 1
ATOM 1330 N N . TYR A 1 175 ? -2.992 3.805 11.665 1.00 98.12 175 TYR A N 1
ATOM 1331 C CA . TYR A 1 175 ? -2.999 4.961 12.567 1.00 98.12 175 TYR A CA 1
ATOM 1332 C C . TYR A 1 175 ? -3.043 4.573 14.054 1.00 98.12 175 TYR A C 1
ATOM 1334 O O . TYR A 1 175 ? -2.350 5.193 14.862 1.00 98.12 175 TYR A O 1
ATOM 1342 N N . TYR A 1 176 ? -3.826 3.556 14.427 1.00 97.44 176 TYR A N 1
ATOM 1343 C CA . TYR A 1 176 ? -4.066 3.227 15.832 1.00 97.44 176 TYR A CA 1
ATOM 1344 C C . TYR A 1 176 ? -2.883 2.484 16.459 1.00 97.44 176 TYR A C 1
ATOM 1346 O O . TYR A 1 176 ? -2.450 2.840 17.556 1.00 97.44 176 TYR A O 1
ATOM 1354 N N . SER A 1 177 ? -2.302 1.502 15.764 1.00 97.31 177 SER A N 1
ATOM 1355 C CA . SER A 1 177 ? -1.062 0.847 16.218 1.00 97.31 177 SER A CA 1
ATOM 1356 C C . SER A 1 177 ? 0.174 1.738 16.084 1.00 97.31 177 SER A C 1
ATOM 1358 O O . SER A 1 177 ? 1.153 1.536 16.803 1.00 97.31 177 SER A O 1
ATOM 1360 N N . GLY A 1 178 ? 0.140 2.744 15.205 1.00 97.44 178 GLY A N 1
ATOM 1361 C CA . GLY A 1 178 ? 1.225 3.708 15.022 1.00 97.44 178 GLY A CA 1
ATOM 1362 C C . GLY A 1 178 ? 2.444 3.151 14.282 1.00 97.44 178 GLY A C 1
ATOM 1363 O O . GLY A 1 178 ? 3.517 3.743 14.368 1.00 97.44 178 GLY A O 1
ATOM 1364 N N . ILE A 1 179 ? 2.291 2.036 13.560 1.00 98.38 179 ILE A N 1
ATOM 1365 C CA . ILE A 1 179 ? 3.373 1.355 12.822 1.00 98.38 179 ILE A CA 1
ATOM 1366 C C . ILE A 1 179 ? 3.500 1.817 11.360 1.00 98.38 179 ILE A C 1
ATOM 1368 O O . ILE A 1 179 ? 4.202 1.189 10.572 1.00 98.38 179 ILE A O 1
ATOM 1372 N N . SER A 1 180 ? 2.828 2.906 10.973 1.00 98.56 180 SER A N 1
ATOM 1373 C CA . SER A 1 180 ? 2.761 3.404 9.588 1.00 98.56 180 SER A CA 1
ATOM 1374 C C . SER A 1 180 ? 4.138 3.569 8.937 1.00 98.56 180 SER A C 1
ATOM 1376 O O . SER A 1 180 ? 4.321 3.238 7.769 1.00 98.56 180 SER A O 1
ATOM 1378 N N . THR A 1 181 ? 5.117 4.063 9.701 1.00 98.56 181 THR A N 1
ATOM 1379 C CA . THR A 1 181 ? 6.497 4.261 9.235 1.00 98.56 181 THR A CA 1
ATOM 1380 C C . THR A 1 181 ? 7.161 2.931 8.863 1.00 98.56 181 THR A C 1
ATOM 1382 O O . THR A 1 181 ? 7.857 2.853 7.851 1.00 98.56 181 THR A O 1
ATOM 1385 N N . ASP A 1 182 ? 6.922 1.875 9.642 1.00 98.62 182 ASP A N 1
ATOM 1386 C CA . ASP A 1 182 ? 7.500 0.551 9.399 1.00 98.62 182 ASP A CA 1
ATOM 1387 C C . ASP A 1 182 ? 6.813 -0.156 8.226 1.00 98.62 182 ASP A C 1
ATOM 1389 O O . ASP A 1 182 ? 7.494 -0.737 7.380 1.00 98.62 182 ASP A O 1
ATOM 1393 N N . LEU A 1 183 ? 5.485 -0.030 8.112 1.00 98.81 183 LEU A N 1
ATOM 1394 C CA . LEU A 1 183 ? 4.739 -0.549 6.961 1.00 98.81 183 LEU A CA 1
ATOM 1395 C C . LEU A 1 183 ? 5.184 0.118 5.657 1.00 98.81 183 LEU A C 1
ATOM 1397 O O . LEU A 1 183 ? 5.427 -0.572 4.670 1.00 98.81 183 LEU A O 1
ATOM 1401 N N . LEU A 1 184 ? 5.365 1.442 5.659 1.00 98.81 184 LEU A N 1
ATOM 1402 C CA . LEU A 1 184 ? 5.848 2.177 4.492 1.00 98.81 184 LEU A CA 1
ATOM 1403 C C . LEU A 1 184 ? 7.251 1.722 4.064 1.00 98.81 184 LEU A C 1
ATOM 1405 O O . LEU A 1 184 ? 7.492 1.517 2.874 1.00 98.81 184 LEU A O 1
ATOM 1409 N N . ARG A 1 185 ? 8.171 1.530 5.019 1.00 98.75 185 ARG A N 1
ATOM 1410 C CA . ARG A 1 185 ? 9.517 1.002 4.738 1.00 98.75 185 ARG A CA 1
ATOM 1411 C C . ARG A 1 185 ? 9.456 -0.373 4.090 1.00 98.75 185 ARG A C 1
ATOM 1413 O O . ARG A 1 185 ? 10.124 -0.607 3.084 1.00 98.75 185 ARG A O 1
ATOM 1420 N N . GLU A 1 186 ? 8.649 -1.267 4.650 1.00 98.56 186 GLU A N 1
ATOM 1421 C CA . GLU A 1 186 ? 8.523 -2.627 4.137 1.00 98.56 186 GLU A CA 1
ATOM 1422 C C . GLU A 1 186 ? 7.870 -2.654 2.749 1.00 98.56 186 GLU A C 1
ATOM 1424 O O . GLU A 1 186 ? 8.292 -3.418 1.882 1.00 98.56 186 GLU A O 1
ATOM 1429 N N . HIS A 1 187 ? 6.903 -1.768 2.496 1.00 98.75 187 HIS A N 1
ATOM 1430 C CA . HIS A 1 187 ? 6.247 -1.633 1.196 1.00 98.75 187 HIS A CA 1
ATOM 1431 C C . HIS A 1 187 ? 7.207 -1.139 0.111 1.00 98.75 187 HIS A C 1
ATOM 1433 O O . HIS A 1 187 ? 7.315 -1.758 -0.947 1.00 98.75 187 HIS A O 1
ATOM 1439 N N . VAL A 1 188 ? 7.976 -0.079 0.385 1.00 98.75 188 VAL A N 1
ATOM 1440 C CA . VAL A 1 188 ? 8.985 0.434 -0.561 1.00 98.75 188 VAL A CA 1
ATOM 1441 C C . VAL A 1 188 ? 10.077 -0.607 -0.818 1.00 98.75 188 VAL A C 1
ATOM 1443 O O . VAL A 1 188 ? 10.511 -0.783 -1.958 1.00 98.75 188 VAL A O 1
ATOM 1446 N N . LYS A 1 189 ? 10.477 -1.367 0.207 1.00 98.44 189 LYS A N 1
ATOM 1447 C CA . LYS A 1 189 ? 11.405 -2.494 0.059 1.00 98.44 189 LYS A CA 1
ATOM 1448 C C . LYS A 1 189 ? 10.839 -3.602 -0.836 1.00 98.44 189 LYS A C 1
ATOM 1450 O O . LYS A 1 189 ? 11.575 -4.141 -1.668 1.00 98.44 189 LYS A O 1
ATOM 1455 N N . ALA A 1 190 ? 9.557 -3.938 -0.705 1.00 98.44 190 ALA A N 1
ATOM 1456 C CA . ALA A 1 190 ? 8.904 -4.921 -1.565 1.00 98.44 190 ALA A CA 1
ATOM 1457 C C . ALA A 1 190 ? 8.877 -4.467 -3.036 1.00 98.44 190 ALA A C 1
ATOM 1459 O O . ALA A 1 190 ? 9.250 -5.240 -3.920 1.00 98.44 190 ALA A O 1
ATOM 1460 N N . ILE A 1 191 ? 8.551 -3.196 -3.293 1.00 98.56 191 ILE A N 1
ATOM 1461 C CA . ILE A 1 191 ? 8.574 -2.599 -4.640 1.00 98.56 191 ILE A CA 1
ATOM 1462 C C . ILE A 1 191 ? 9.992 -2.644 -5.228 1.00 98.56 191 IL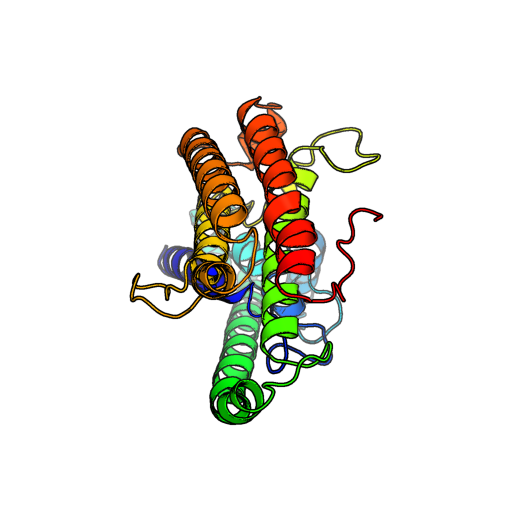E A C 1
ATOM 1464 O O . ILE A 1 191 ? 10.195 -3.151 -6.334 1.00 98.56 191 ILE A O 1
ATOM 1468 N N . ARG A 1 192 ? 11.001 -2.197 -4.462 1.00 98.19 192 ARG A N 1
ATOM 1469 C CA . ARG A 1 192 ? 12.419 -2.263 -4.859 1.00 98.19 192 ARG A CA 1
ATOM 1470 C C . ARG A 1 192 ? 12.838 -3.693 -5.206 1.00 98.19 192 ARG A C 1
ATOM 1472 O O . ARG A 1 192 ? 13.566 -3.897 -6.173 1.00 98.19 192 ARG A O 1
ATOM 1479 N N . SER A 1 193 ? 12.343 -4.688 -4.473 1.00 98.19 193 SER A N 1
ATOM 1480 C CA . SER A 1 193 ? 12.666 -6.100 -4.713 1.00 98.19 193 SER A CA 1
ATOM 1481 C C . SER A 1 193 ? 12.150 -6.614 -6.063 1.00 98.19 193 SER A C 1
ATOM 1483 O O . SER A 1 193 ? 12.824 -7.429 -6.691 1.00 98.19 193 SER A O 1
ATOM 1485 N N . ILE A 1 194 ? 11.018 -6.106 -6.568 1.00 97.62 194 ILE A N 1
ATOM 1486 C CA . ILE A 1 194 ? 10.535 -6.418 -7.928 1.00 97.62 194 ILE A CA 1
ATOM 1487 C C . ILE A 1 194 ? 11.491 -5.843 -8.979 1.00 97.62 194 ILE A C 1
ATOM 1489 O O . ILE A 1 194 ? 11.866 -6.534 -9.930 1.00 97.62 194 ILE A O 1
ATOM 1493 N N . TRP A 1 195 ? 11.932 -4.598 -8.788 1.00 97.75 195 TRP A N 1
ATOM 1494 C CA . TRP A 1 195 ? 12.896 -3.956 -9.682 1.00 97.75 195 TRP A CA 1
ATOM 1495 C C . TRP A 1 195 ? 14.246 -4.694 -9.699 1.00 97.75 195 TRP A C 1
ATOM 1497 O O . TRP A 1 195 ? 14.758 -5.012 -10.777 1.00 97.75 195 TRP A O 1
ATOM 1507 N N . GLU A 1 196 ? 14.792 -5.025 -8.523 1.00 97.31 196 GLU A N 1
ATOM 1508 C CA . GLU A 1 196 ? 16.070 -5.739 -8.383 1.00 97.31 196 GLU A CA 1
ATOM 1509 C C . GLU A 1 196 ? 15.992 -7.194 -8.856 1.00 97.31 196 GLU A C 1
ATOM 1511 O O . GLU A 1 196 ? 16.994 -7.757 -9.298 1.00 97.31 196 GLU A O 1
ATOM 1516 N N . GLY A 1 197 ? 14.808 -7.803 -8.767 1.00 96.88 197 GLY A N 1
ATOM 1517 C CA . GLY A 1 197 ? 14.631 -9.234 -8.947 1.00 96.88 197 GLY A CA 1
ATOM 1518 C C . GLY A 1 197 ? 15.095 -9.985 -7.714 1.00 96.88 197 GLY A C 1
ATOM 1519 O O . GLY A 1 197 ? 16.055 -10.743 -7.780 1.00 96.88 197 GLY A O 1
ATOM 1520 N N . ARG A 1 198 ? 14.431 -9.780 -6.581 1.00 96.44 198 ARG A N 1
ATOM 1521 C CA . ARG A 1 198 ? 14.668 -10.531 -5.346 1.00 96.44 198 ARG A CA 1
ATOM 1522 C C . ARG A 1 198 ? 13.348 -10.956 -4.730 1.00 96.44 198 ARG A C 1
ATOM 1524 O O . ARG A 1 198 ? 12.357 -10.238 -4.826 1.00 96.44 198 ARG A O 1
ATOM 1531 N N . ASN A 1 199 ? 13.329 -12.116 -4.082 1.00 92.88 199 ASN A N 1
ATOM 1532 C CA . ASN A 1 199 ? 12.214 -12.456 -3.200 1.00 92.88 199 ASN A CA 1
ATOM 1533 C C . ASN A 1 199 ? 12.383 -11.812 -1.812 1.00 92.88 199 ASN A C 1
ATOM 1535 O O . ASN A 1 199 ? 13.401 -11.184 -1.518 1.00 92.88 199 ASN A O 1
ATOM 1539 N N . LYS A 1 200 ? 11.383 -12.007 -0.945 1.00 91.69 200 LYS A N 1
ATOM 1540 C CA . LYS A 1 200 ? 11.365 -11.496 0.435 1.00 91.69 200 LYS A CA 1
ATOM 1541 C C . LYS A 1 200 ? 12.589 -11.902 1.264 1.00 91.69 200 LYS A C 1
ATOM 1543 O O . LYS A 1 200 ? 13.049 -11.117 2.090 1.00 91.69 200 LYS A O 1
ATOM 1548 N N . ASP A 1 201 ? 13.135 -13.089 1.008 1.00 92.88 201 ASP A N 1
ATOM 1549 C CA . ASP A 1 201 ? 14.309 -13.629 1.703 1.00 92.88 201 ASP A CA 1
ATOM 1550 C C . ASP A 1 201 ? 15.642 -13.152 1.089 1.00 92.88 201 ASP A C 1
ATOM 1552 O O . ASP A 1 201 ? 16.718 -13.554 1.529 1.00 92.88 201 ASP A O 1
ATOM 1556 N N . GLY A 1 202 ? 15.594 -12.299 0.059 1.00 91.06 202 GLY A N 1
ATOM 1557 C CA . GLY A 1 202 ? 16.763 -11.733 -0.614 1.00 91.06 202 GLY A CA 1
ATOM 1558 C C . GLY A 1 202 ? 17.390 -12.631 -1.684 1.00 91.06 202 GLY A C 1
ATOM 1559 O O . GLY A 1 202 ? 18.421 -12.258 -2.253 1.00 91.06 202 GLY A O 1
ATOM 1560 N N . GLN A 1 203 ? 16.782 -13.782 -1.990 1.00 95.06 203 GLN A N 1
ATOM 1561 C CA . GLN A 1 203 ? 17.252 -14.677 -3.046 1.00 95.06 203 GLN A CA 1
ATOM 1562 C C . GLN A 1 203 ? 17.094 -14.007 -4.409 1.00 95.06 203 GLN A C 1
ATOM 1564 O O . GLN A 1 203 ? 16.034 -13.461 -4.724 1.00 95.06 203 GLN A O 1
ATOM 1569 N N . SER A 1 204 ? 18.150 -14.075 -5.219 1.00 95.19 204 SER A N 1
ATOM 1570 C CA . SER A 1 204 ? 18.162 -13.497 -6.558 1.00 95.19 204 SER A CA 1
ATOM 1571 C C . SER A 1 204 ? 17.175 -14.203 -7.489 1.00 95.19 204 SER A C 1
ATOM 1573 O O . SER A 1 204 ? 17.169 -15.425 -7.621 1.00 95.19 204 SER A O 1
ATOM 1575 N N . LEU A 1 205 ? 16.385 -13.391 -8.175 1.00 93.81 205 LEU A N 1
ATOM 1576 C CA . LEU A 1 205 ? 15.475 -13.704 -9.267 1.00 93.81 205 LEU A CA 1
ATOM 1577 C C . LEU A 1 205 ? 15.859 -12.834 -10.480 1.00 93.81 205 LEU A C 1
ATOM 1579 O O . LEU A 1 205 ? 16.964 -12.301 -10.568 1.00 93.81 205 LEU A O 1
ATOM 1583 N N . THR A 1 206 ? 14.948 -12.693 -11.441 1.00 94.00 206 THR A N 1
ATOM 1584 C CA . THR A 1 206 ? 15.078 -11.739 -12.548 1.00 94.00 206 THR A CA 1
ATOM 1585 C C . THR A 1 206 ? 14.075 -10.611 -12.348 1.00 94.00 206 THR A C 1
ATOM 1587 O O . THR A 1 206 ? 12.876 -10.872 -12.303 1.00 94.00 206 THR A O 1
ATOM 1590 N N . GLY A 1 207 ? 14.568 -9.380 -12.225 1.00 95.81 207 GLY A N 1
ATOM 1591 C CA . GLY A 1 207 ? 13.752 -8.167 -12.139 1.00 95.81 207 GLY A CA 1
ATOM 1592 C C . GLY A 1 207 ? 13.956 -7.254 -13.344 1.00 95.81 207 GLY A C 1
ATOM 1593 O O . GLY A 1 207 ? 14.758 -7.547 -14.237 1.00 95.81 207 GLY A O 1
ATOM 1594 N N . PHE A 1 208 ? 13.275 -6.110 -13.343 1.00 97.56 208 PHE A N 1
ATOM 1595 C CA . PHE A 1 208 ? 13.372 -5.110 -14.413 1.00 97.56 208 PHE A CA 1
ATOM 1596 C C . PHE A 1 208 ? 14.798 -4.600 -14.634 1.00 97.56 208 PHE A C 1
ATOM 1598 O O . PHE A 1 208 ? 15.202 -4.378 -15.778 1.00 97.56 208 PHE A O 1
ATOM 1605 N N . ARG A 1 209 ? 15.600 -4.509 -13.565 1.00 97.88 209 ARG A N 1
ATOM 1606 C CA . ARG A 1 209 ? 17.031 -4.198 -13.644 1.00 97.88 209 ARG A CA 1
ATOM 1607 C C . ARG A 1 209 ? 17.763 -5.106 -14.632 1.00 97.88 209 ARG A C 1
ATOM 1609 O O . ARG A 1 20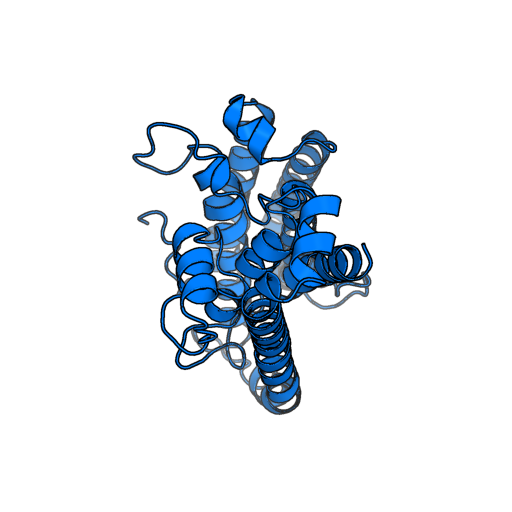9 ? 18.556 -4.633 -15.439 1.00 97.88 209 ARG A O 1
ATOM 1616 N N . ALA A 1 210 ? 17.505 -6.414 -14.587 1.00 97.56 210 ALA A N 1
ATOM 1617 C CA . ALA A 1 210 ? 18.172 -7.376 -15.460 1.00 97.56 210 ALA A CA 1
ATOM 1618 C C . ALA A 1 210 ? 17.755 -7.203 -16.928 1.00 97.56 210 ALA A C 1
ATOM 1620 O O . ALA A 1 210 ? 18.586 -7.370 -17.821 1.00 97.56 210 ALA A O 1
ATOM 1621 N N . TRP A 1 211 ? 16.498 -6.836 -17.187 1.00 95.38 211 TRP A N 1
ATOM 1622 C CA . TRP A 1 211 ? 15.998 -6.590 -18.543 1.00 95.38 211 TRP A CA 1
ATOM 1623 C C . TRP A 1 211 ? 16.595 -5.323 -19.149 1.00 95.38 211 TRP A C 1
ATOM 1625 O O . TRP A 1 211 ? 16.964 -5.328 -20.321 1.00 95.38 211 TRP A O 1
ATOM 1635 N N . LEU A 1 212 ? 16.794 -4.278 -18.341 1.00 97.88 212 LEU A N 1
ATOM 1636 C CA . LEU A 1 212 ? 17.437 -3.044 -18.792 1.00 97.88 212 LEU A CA 1
ATOM 1637 C C . LEU A 1 212 ? 18.865 -3.270 -19.310 1.00 97.88 212 LEU A C 1
ATOM 1639 O O . LEU A 1 212 ? 19.266 -2.621 -20.268 1.00 97.88 212 LEU A O 1
ATOM 1643 N N . THR A 1 213 ? 19.599 -4.264 -18.796 1.00 97.69 213 THR A N 1
ATOM 1644 C CA . THR A 1 213 ? 20.938 -4.618 -19.326 1.00 97.69 213 THR A CA 1
ATOM 1645 C C . THR A 1 213 ? 20.925 -5.096 -20.786 1.00 97.69 213 THR A C 1
ATOM 1647 O O . THR A 1 213 ? 21.980 -5.330 -21.374 1.00 97.69 213 THR A O 1
ATOM 1650 N N . LYS A 1 214 ? 19.739 -5.328 -21.365 1.00 96.56 214 LYS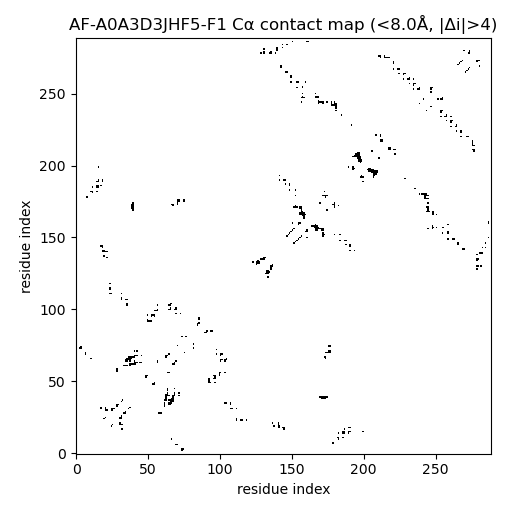 A N 1
ATOM 1651 C CA . LYS A 1 214 ? 19.548 -5.869 -22.717 1.00 96.56 214 LYS A CA 1
ATOM 1652 C C . LYS A 1 214 ? 19.073 -4.827 -23.725 1.00 96.56 214 LYS A C 1
ATOM 1654 O O . LYS A 1 214 ? 18.907 -5.180 -24.890 1.00 96.56 214 LYS A O 1
ATOM 1659 N N . VAL A 1 215 ? 18.863 -3.576 -23.311 1.00 96.75 215 VAL A N 1
ATOM 1660 C CA . VAL A 1 215 ? 18.342 -2.512 -24.180 1.00 96.75 215 VAL A CA 1
ATOM 1661 C C . VAL A 1 215 ? 19.271 -1.292 -24.210 1.00 96.75 215 VAL A C 1
ATOM 1663 O O . VAL A 1 215 ? 19.883 -0.953 -23.192 1.00 96.75 215 VAL A O 1
ATOM 1666 N N . PRO A 1 216 ? 19.396 -0.595 -25.357 1.00 97.12 216 PRO A N 1
ATOM 1667 C CA . PRO A 1 216 ? 20.157 0.648 -25.437 1.00 97.12 216 PRO A CA 1
ATOM 1668 C C . PRO A 1 216 ? 19.666 1.687 -24.423 1.00 97.12 216 PRO A C 1
ATOM 1670 O O . PRO A 1 216 ? 18.468 1.895 -24.269 1.00 97.12 216 PRO A O 1
ATOM 1673 N N . GLY A 1 217 ? 20.595 2.351 -23.731 1.00 96.38 217 GLY A N 1
ATOM 1674 C CA . GLY A 1 217 ? 20.267 3.340 -22.696 1.00 96.38 217 GLY A CA 1
ATOM 1675 C C . GLY A 1 217 ? 19.864 2.749 -21.340 1.00 96.38 217 GLY A C 1
ATOM 1676 O O . GLY A 1 217 ? 19.712 3.510 -20.383 1.00 96.38 217 GLY A O 1
ATOM 1677 N N . GLY A 1 218 ? 19.751 1.421 -21.227 1.00 98.06 218 GLY A N 1
ATOM 1678 C CA . GLY A 1 218 ? 19.396 0.746 -19.982 1.00 98.06 218 GLY A CA 1
ATOM 1679 C C . GLY A 1 218 ? 20.424 0.925 -18.867 1.00 98.06 218 GLY A C 1
ATOM 1680 O O . GLY A 1 218 ? 20.025 1.179 -17.737 1.00 98.06 218 GLY A O 1
ATOM 1681 N N . ASP A 1 219 ? 21.727 0.904 -19.172 1.00 9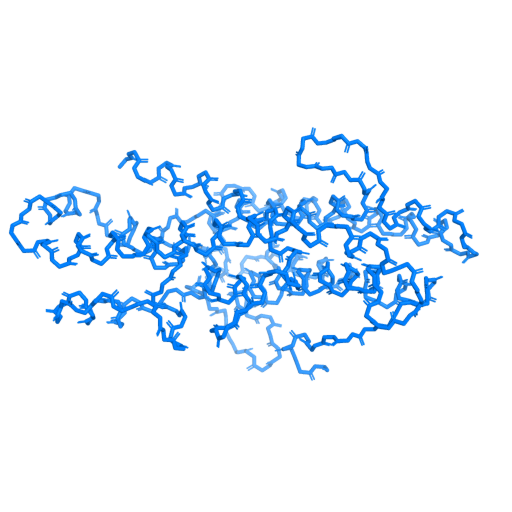8.12 219 ASP A N 1
ATOM 1682 C CA . ASP A 1 219 ? 22.784 1.110 -18.165 1.00 98.12 219 ASP A CA 1
ATOM 1683 C C . ASP A 1 219 ? 22.664 2.470 -17.463 1.00 98.12 219 ASP A C 1
ATOM 1685 O O . ASP A 1 219 ? 22.796 2.554 -16.243 1.00 98.12 219 ASP A O 1
ATOM 1689 N N . ARG A 1 220 ? 22.337 3.531 -18.219 1.00 98.31 220 ARG A N 1
ATOM 1690 C CA . ARG A 1 220 ? 22.066 4.858 -17.645 1.00 98.31 220 ARG A CA 1
ATOM 1691 C C . ARG A 1 220 ? 20.857 4.800 -16.714 1.00 98.31 220 ARG A C 1
ATOM 1693 O O . ARG A 1 220 ? 20.948 5.262 -15.583 1.00 98.31 220 ARG A O 1
ATOM 1700 N N . LEU A 1 221 ? 19.741 4.226 -17.177 1.00 98.44 221 LEU A N 1
ATOM 1701 C CA . LEU A 1 221 ? 18.531 4.146 -16.357 1.00 98.44 221 LEU A CA 1
ATOM 1702 C C . LEU A 1 221 ? 18.767 3.322 -15.084 1.00 98.44 221 LEU A C 1
ATOM 1704 O O . LEU A 1 221 ? 18.252 3.695 -14.036 1.00 98.44 221 LEU A O 1
ATOM 1708 N N . ILE A 1 222 ? 19.549 2.240 -15.145 1.00 98.69 222 ILE A N 1
ATOM 1709 C CA . ILE A 1 222 ? 19.911 1.451 -13.961 1.00 98.69 222 ILE A CA 1
ATOM 1710 C C . ILE A 1 222 ? 20.628 2.339 -12.939 1.00 98.69 222 ILE A C 1
ATOM 1712 O O . ILE A 1 222 ? 20.160 2.429 -11.809 1.00 98.69 222 ILE A O 1
ATOM 1716 N N . VAL A 1 223 ? 21.699 3.033 -13.340 1.00 98.62 223 VAL A N 1
ATOM 1717 C CA . VAL A 1 223 ? 22.482 3.899 -12.437 1.00 98.62 223 VAL A CA 1
ATOM 1718 C C . VAL A 1 223 ? 21.626 5.020 -11.846 1.00 98.62 223 VAL A C 1
ATOM 1720 O O . VAL A 1 223 ? 21.655 5.243 -10.633 1.00 98.62 223 VAL A O 1
ATOM 1723 N N . ASP A 1 224 ? 20.837 5.698 -12.681 1.00 98.62 224 ASP A N 1
ATOM 1724 C CA . ASP A 1 224 ? 19.973 6.798 -12.246 1.00 98.62 224 ASP A CA 1
ATOM 1725 C C . ASP A 1 224 ? 18.901 6.299 -11.255 1.00 98.62 224 ASP A C 1
ATOM 1727 O O . ASP A 1 224 ? 18.659 6.925 -10.220 1.00 98.62 224 ASP A O 1
ATOM 1731 N N . THR A 1 225 ? 18.300 5.133 -11.531 1.00 98.69 225 THR A N 1
ATOM 1732 C CA . THR A 1 225 ? 17.273 4.527 -10.668 1.00 98.69 225 THR A CA 1
ATOM 1733 C C . THR A 1 225 ? 17.858 4.062 -9.338 1.00 98.69 225 THR A C 1
ATOM 1735 O O . THR A 1 225 ? 17.271 4.344 -8.298 1.00 98.69 225 THR A O 1
ATOM 1738 N N . GLU A 1 226 ? 19.006 3.376 -9.342 1.00 98.56 226 GLU A N 1
ATOM 1739 C CA . GLU A 1 226 ? 19.678 2.916 -8.114 1.00 98.56 226 GLU A CA 1
ATOM 1740 C C . GLU A 1 226 ? 20.073 4.101 -7.231 1.00 98.56 226 GLU A C 1
ATOM 1742 O O . GLU A 1 226 ? 19.789 4.100 -6.035 1.00 98.56 226 GLU A O 1
ATOM 1747 N N . THR A 1 227 ? 20.616 5.160 -7.837 1.00 98.69 227 THR A N 1
ATOM 1748 C CA . THR A 1 227 ? 20.964 6.393 -7.121 1.00 98.69 227 THR A CA 1
ATOM 1749 C C . THR A 1 227 ? 19.733 7.007 -6.452 1.00 98.69 227 THR A C 1
ATOM 1751 O O . THR A 1 227 ? 19.774 7.368 -5.276 1.00 98.69 227 THR A O 1
ATOM 1754 N N . GLN A 1 228 ? 18.606 7.101 -7.166 1.00 98.81 228 GLN A N 1
ATOM 1755 C CA . GLN A 1 228 ? 17.375 7.646 -6.592 1.00 98.81 228 GLN A CA 1
ATOM 1756 C C . GLN A 1 228 ? 16.760 6.725 -5.527 1.00 98.81 228 GLN A C 1
ATOM 1758 O O . GLN A 1 228 ? 16.209 7.220 -4.541 1.00 98.81 228 GLN A O 1
ATOM 1763 N N . LEU A 1 229 ? 16.862 5.403 -5.689 1.00 98.69 229 LEU A N 1
ATOM 1764 C CA . LEU A 1 229 ? 16.413 4.427 -4.695 1.00 98.69 229 LEU A CA 1
ATOM 1765 C C . LEU A 1 229 ? 17.189 4.548 -3.383 1.00 98.69 229 LEU A C 1
ATOM 1767 O O . LEU A 1 229 ? 16.582 4.470 -2.316 1.00 98.69 229 LEU A O 1
ATOM 1771 N N . ASP A 1 230 ? 18.496 4.786 -3.445 1.00 98.69 230 ASP A N 1
ATOM 1772 C CA . ASP A 1 230 ? 19.318 4.977 -2.248 1.00 98.69 230 ASP A CA 1
ATOM 1773 C C . ASP A 1 230 ? 18.985 6.296 -1.530 1.00 98.69 230 ASP A C 1
ATOM 1775 O O . ASP A 1 230 ? 18.956 6.354 -0.296 1.00 98.69 230 ASP A O 1
ATOM 1779 N N . VAL A 1 231 ? 18.620 7.343 -2.277 1.00 98.81 231 VAL A N 1
ATOM 1780 C CA . VAL A 1 231 ? 18.111 8.602 -1.706 1.00 98.81 231 VAL A CA 1
ATOM 1781 C C . VAL A 1 231 ? 16.741 8.412 -1.037 1.00 98.81 231 VAL A C 1
ATOM 1783 O O . VAL A 1 231 ? 16.507 8.941 0.056 1.00 98.81 231 VAL A O 1
ATOM 1786 N N . VAL A 1 232 ? 15.840 7.628 -1.640 1.00 98.88 232 VAL A N 1
ATOM 1787 C CA . VAL A 1 232 ? 14.549 7.265 -1.025 1.00 98.88 232 VAL A CA 1
ATOM 1788 C C . VAL A 1 232 ? 14.768 6.450 0.251 1.00 98.88 232 VAL A C 1
ATOM 1790 O O . VAL A 1 232 ? 14.174 6.768 1.281 1.00 98.88 232 VAL A O 1
ATOM 1793 N N . GLN A 1 233 ? 15.657 5.454 0.216 1.00 98.69 233 GLN A N 1
ATOM 1794 C CA . GLN A 1 233 ? 16.007 4.634 1.377 1.00 98.69 233 GLN A CA 1
ATOM 1795 C C . GLN A 1 233 ? 16.554 5.494 2.524 1.00 98.69 233 GLN A C 1
ATOM 1797 O O . GLN A 1 233 ? 16.058 5.414 3.647 1.00 98.69 233 GLN A O 1
ATOM 1802 N N . THR A 1 234 ? 17.493 6.394 2.227 1.00 98.75 234 THR A N 1
ATOM 1803 C CA . THR A 1 234 ? 18.036 7.347 3.208 1.00 98.75 234 THR A CA 1
ATOM 1804 C C . THR A 1 234 ? 16.929 8.234 3.796 1.00 98.75 234 THR A C 1
ATOM 1806 O O . THR A 1 234 ? 16.879 8.479 5.002 1.00 98.75 234 THR A O 1
ATOM 1809 N N . SER A 1 235 ? 15.991 8.701 2.966 1.00 98.75 235 SER A N 1
ATOM 1810 C CA . SER A 1 235 ? 14.862 9.527 3.419 1.00 98.75 235 SER A CA 1
ATOM 1811 C C . SER A 1 235 ? 13.898 8.759 4.332 1.00 98.75 235 SER A C 1
ATOM 1813 O O . SER A 1 235 ? 13.424 9.313 5.323 1.00 98.75 235 SER A O 1
ATOM 1815 N N . LEU A 1 236 ? 13.645 7.478 4.045 1.00 98.56 236 LEU A N 1
ATOM 1816 C CA . LEU A 1 236 ? 12.858 6.584 4.901 1.00 98.56 236 LEU A CA 1
ATOM 1817 C C . LEU A 1 236 ? 13.547 6.315 6.244 1.00 98.56 236 LEU A C 1
ATOM 1819 O O . LEU A 1 236 ? 12.887 6.273 7.285 1.00 98.56 236 LEU A O 1
ATOM 1823 N N . GLU A 1 237 ? 14.864 6.127 6.247 1.00 98.12 237 GLU A N 1
ATOM 1824 C CA . GLU A 1 237 ? 15.660 5.933 7.464 1.00 98.12 237 GLU A CA 1
ATOM 1825 C C . GLU A 1 237 ? 15.630 7.181 8.354 1.00 98.12 237 GLU A C 1
ATOM 1827 O O . GLU A 1 237 ? 15.411 7.072 9.562 1.00 98.12 237 GLU A O 1
ATOM 1832 N N . ASN A 1 238 ? 15.706 8.374 7.755 1.00 98.12 238 ASN A N 1
ATOM 1833 C CA . ASN A 1 238 ? 15.649 9.657 8.462 1.00 98.12 238 ASN A CA 1
ATOM 1834 C C . ASN A 1 238 ? 14.326 9.912 9.212 1.00 98.12 238 ASN A C 1
ATOM 1836 O O . ASN A 1 238 ? 14.294 10.724 10.144 1.00 98.12 238 ASN A O 1
ATOM 1840 N N . LEU A 1 239 ? 13.236 9.213 8.870 1.00 97.88 239 LEU A N 1
ATOM 1841 C CA . LEU A 1 239 ? 12.002 9.253 9.669 1.00 97.88 239 LEU A CA 1
ATOM 1842 C C . LEU A 1 239 ? 12.207 8.690 11.091 1.00 97.88 239 LEU A C 1
ATOM 1844 O O . LEU A 1 239 ? 11.473 9.057 12.009 1.00 97.88 239 LEU A O 1
ATOM 1848 N N . GLY A 1 240 ? 13.213 7.833 11.302 1.00 96.06 240 GLY A N 1
ATOM 1849 C CA . GLY A 1 240 ? 13.504 7.216 12.597 1.00 96.06 240 GLY A CA 1
ATOM 1850 C C . GLY A 1 240 ? 12.369 6.314 13.095 1.00 96.06 240 GLY A C 1
ATOM 1851 O O . GLY A 1 240 ? 11.699 5.648 12.309 1.00 96.06 240 GLY A O 1
ATOM 1852 N N . SER A 1 241 ? 12.146 6.271 14.405 1.00 94.62 241 SER A N 1
ATOM 1853 C CA . SER A 1 241 ? 11.035 5.532 15.028 1.00 94.62 241 SER A CA 1
ATOM 1854 C C . SER A 1 241 ? 9.788 6.394 15.266 1.00 94.62 241 SER A C 1
ATOM 1856 O O . SER A 1 241 ? 8.864 5.969 15.957 1.00 94.62 241 SER A O 1
ATOM 1858 N N . SER A 1 242 ? 9.757 7.620 14.735 1.00 93.56 242 SER A N 1
ATOM 1859 C CA . SER A 1 242 ? 8.615 8.520 14.885 1.00 93.56 242 SER A CA 1
ATOM 1860 C C . SER A 1 242 ? 7.379 7.960 14.178 1.00 93.56 242 SER A C 1
ATOM 1862 O O . SER A 1 242 ? 7.472 7.400 13.081 1.00 93.56 242 SER A O 1
ATOM 1864 N N . LYS A 1 243 ? 6.202 8.159 14.780 1.00 97.06 243 LYS A N 1
ATOM 1865 C CA . LYS A 1 243 ? 4.929 7.850 14.126 1.00 97.06 243 LYS A CA 1
ATOM 1866 C C . LYS A 1 243 ? 4.721 8.817 12.969 1.00 97.06 243 LYS A C 1
ATOM 1868 O O . LYS A 1 243 ? 4.792 10.029 13.162 1.00 97.06 243 LYS A O 1
ATOM 1873 N N . LEU A 1 244 ? 4.415 8.293 11.785 1.00 98.44 244 LEU A N 1
ATOM 1874 C CA . LEU A 1 244 ? 4.189 9.124 10.602 1.00 98.44 244 LEU A CA 1
ATOM 1875 C C . LEU A 1 244 ? 3.072 10.156 10.821 1.00 98.44 244 LEU A C 1
ATOM 1877 O O . LEU A 1 244 ? 3.218 11.296 10.396 1.00 98.44 244 LEU A O 1
ATOM 1881 N N . ALA A 1 245 ? 2.007 9.789 11.543 1.00 98.50 245 ALA A N 1
ATOM 1882 C CA . ALA A 1 245 ? 0.941 10.721 11.911 1.00 98.50 245 ALA A CA 1
ATOM 1883 C C . ALA A 1 245 ? 1.479 11.950 12.666 1.00 98.50 245 ALA A C 1
ATOM 1885 O O . ALA A 1 245 ? 1.158 13.075 12.299 1.00 98.50 245 ALA A O 1
ATOM 1886 N N . ASP A 1 246 ? 2.345 11.756 13.663 1.00 98.56 246 ASP A N 1
ATOM 1887 C CA . ASP A 1 246 ? 2.905 12.866 14.444 1.00 98.56 246 ASP A CA 1
ATOM 1888 C C . ASP A 1 246 ? 3.778 13.774 13.563 1.00 98.56 246 ASP A C 1
ATOM 1890 O O . ASP A 1 246 ? 3.696 14.998 13.653 1.00 98.56 246 ASP A O 1
ATOM 1894 N N . LEU A 1 247 ? 4.567 13.182 12.658 1.00 98.62 247 LEU A N 1
ATOM 1895 C CA . LEU A 1 247 ? 5.379 13.934 11.697 1.00 98.62 247 LEU A CA 1
ATOM 1896 C C . LEU A 1 247 ? 4.516 14.771 10.742 1.00 98.62 247 LEU A C 1
ATOM 1898 O O . LEU A 1 247 ? 4.838 15.927 10.467 1.00 98.62 247 LEU A O 1
ATOM 1902 N N . CYS A 1 248 ? 3.415 14.203 10.243 1.00 98.50 248 CYS A N 1
ATOM 1903 C CA . CYS A 1 248 ? 2.468 14.907 9.381 1.00 98.50 248 CYS A CA 1
ATOM 1904 C C . CYS A 1 248 ? 1.770 16.059 10.118 1.00 98.50 248 CYS A C 1
ATOM 1906 O O . CYS A 1 248 ? 1.665 17.154 9.567 1.00 98.50 248 CYS A O 1
ATOM 1908 N N . ASP A 1 249 ? 1.327 15.832 11.358 1.00 98.19 249 ASP A N 1
ATOM 1909 C CA . ASP A 1 249 ? 0.659 16.842 12.191 1.00 98.19 249 ASP A CA 1
ATOM 1910 C C . ASP A 1 249 ? 1.576 18.044 12.460 1.00 98.19 249 ASP A C 1
ATOM 1912 O O . ASP A 1 249 ? 1.184 19.202 12.319 1.00 98.19 249 ASP A O 1
ATOM 1916 N N . GLN A 1 250 ? 2.851 17.758 12.726 1.00 98.12 250 GLN A N 1
ATOM 1917 C CA . GLN A 1 250 ? 3.890 18.756 12.978 1.00 98.12 250 GLN A CA 1
ATOM 1918 C C . GLN A 1 250 ? 4.435 19.415 11.703 1.00 98.12 250 GLN A C 1
ATOM 1920 O O . GLN A 1 250 ? 5.274 20.312 11.800 1.00 98.12 250 GLN A O 1
ATOM 1925 N N . ARG A 1 251 ? 3.980 18.993 10.512 1.00 97.44 251 ARG A N 1
ATOM 1926 C CA . ARG A 1 251 ? 4.528 19.417 9.209 1.00 97.44 251 ARG A CA 1
ATOM 1927 C C . ARG A 1 251 ? 6.049 19.248 9.141 1.00 97.44 251 ARG A C 1
ATOM 1929 O O . ARG A 1 251 ? 6.761 20.111 8.625 1.00 97.44 251 ARG A O 1
ATOM 1936 N N . ASP A 1 252 ? 6.546 18.140 9.683 1.00 98.38 252 ASP A N 1
ATOM 1937 C CA . ASP A 1 252 ? 7.972 17.843 9.729 1.00 98.38 252 ASP A CA 1
ATOM 1938 C C . ASP A 1 252 ? 8.549 17.777 8.303 1.00 98.38 252 ASP A C 1
ATOM 1940 O O . ASP A 1 252 ? 8.020 17.097 7.415 1.00 98.38 252 ASP A O 1
ATOM 1944 N N . SER A 1 253 ? 9.652 18.495 8.070 1.00 98.25 253 SER A N 1
ATOM 1945 C CA . SER A 1 253 ? 10.269 18.611 6.745 1.00 98.25 253 SER A CA 1
ATOM 1946 C C . SER A 1 253 ? 10.730 17.266 6.184 1.00 98.25 253 SER A C 1
ATOM 1948 O O . SER A 1 253 ? 10.784 17.110 4.964 1.00 98.25 253 SER A O 1
ATOM 1950 N N . ARG A 1 254 ? 10.991 16.268 7.038 1.00 98.62 254 ARG A N 1
ATOM 1951 C CA . ARG A 1 254 ? 11.364 14.911 6.621 1.00 98.62 254 ARG A CA 1
ATOM 1952 C C . ARG A 1 254 ? 10.268 14.229 5.803 1.00 98.62 254 ARG A C 1
ATOM 1954 O O . ARG A 1 254 ? 10.595 13.497 4.872 1.00 98.62 254 ARG A O 1
ATOM 1961 N N . VAL A 1 255 ? 8.987 14.499 6.085 1.00 98.62 255 VAL A N 1
ATOM 1962 C CA . VAL A 1 255 ? 7.864 13.938 5.307 1.00 98.62 255 VAL A CA 1
ATOM 1963 C C . VAL A 1 255 ? 7.820 14.559 3.909 1.00 98.62 255 VAL A C 1
ATOM 1965 O O . VAL A 1 255 ? 7.654 13.844 2.922 1.00 98.62 255 VAL A O 1
ATOM 1968 N N . ASN A 1 256 ? 8.040 15.875 3.809 1.00 98.25 256 ASN A N 1
ATOM 1969 C CA . ASN A 1 256 ? 8.123 16.575 2.524 1.00 98.25 256 ASN A CA 1
ATOM 1970 C C . ASN A 1 256 ? 9.317 16.098 1.684 1.00 98.25 256 ASN A C 1
ATOM 1972 O O . ASN A 1 256 ? 9.178 15.867 0.481 1.00 98.25 256 ASN A O 1
ATOM 1976 N N . THR A 1 257 ? 10.479 15.910 2.317 1.00 98.81 257 THR A N 1
ATOM 1977 C CA . THR A 1 257 ? 11.659 15.337 1.661 1.00 98.81 257 THR A CA 1
ATOM 1978 C C . THR A 1 257 ? 11.343 13.950 1.116 1.00 98.81 257 THR A C 1
ATOM 1980 O O . THR A 1 257 ? 11.490 13.731 -0.082 1.00 98.81 257 THR A O 1
ATOM 1983 N N . LEU A 1 258 ? 10.819 13.037 1.941 1.00 98.81 258 LEU A N 1
ATOM 1984 C CA . LEU A 1 258 ? 10.469 11.690 1.487 1.00 98.81 258 LEU A CA 1
ATOM 1985 C C . LEU A 1 258 ? 9.477 11.705 0.315 1.00 98.81 258 LEU A C 1
ATOM 1987 O O . LEU A 1 258 ? 9.700 11.020 -0.681 1.00 98.81 258 LEU A O 1
ATOM 1991 N N . HIS A 1 259 ? 8.407 12.498 0.407 1.00 98.69 259 HIS A N 1
ATOM 1992 C CA . HIS A 1 259 ? 7.431 12.623 -0.676 1.00 98.69 259 HIS A CA 1
ATOM 1993 C C . HIS A 1 259 ? 8.078 13.115 -1.979 1.00 98.69 259 HIS A C 1
ATOM 1995 O O . HIS A 1 259 ? 7.821 12.567 -3.048 1.00 98.69 259 HIS A O 1
ATOM 2001 N N . THR A 1 260 ? 8.963 14.111 -1.888 1.00 98.69 260 THR A N 1
ATOM 2002 C CA . THR A 1 260 ? 9.701 14.649 -3.039 1.00 98.69 260 THR A CA 1
ATOM 2003 C C . THR A 1 260 ? 10.581 13.584 -3.694 1.00 98.69 260 THR A C 1
ATOM 2005 O O . THR A 1 260 ? 10.603 13.473 -4.920 1.00 98.69 260 THR A O 1
ATOM 2008 N N . GLU A 1 261 ? 11.282 12.773 -2.904 1.00 98.81 261 GLU A N 1
ATOM 2009 C CA . GLU A 1 261 ? 12.154 11.720 -3.435 1.00 98.81 261 GLU A CA 1
ATOM 2010 C C . GLU A 1 261 ? 11.355 10.554 -4.045 1.00 98.81 261 GLU A C 1
ATOM 2012 O O . GLU A 1 261 ? 11.718 10.053 -5.112 1.00 98.81 261 GLU A O 1
ATOM 2017 N N . LEU A 1 262 ? 10.207 10.187 -3.461 1.00 98.69 262 LEU A N 1
ATOM 2018 C CA . LEU A 1 262 ? 9.260 9.247 -4.080 1.00 98.69 262 LEU A CA 1
ATOM 2019 C C . LEU A 1 262 ? 8.687 9.804 -5.396 1.00 98.69 262 LEU A C 1
ATOM 2021 O O . LEU A 1 262 ? 8.574 9.081 -6.388 1.00 98.69 262 LEU A O 1
ATOM 2025 N N . GLN A 1 263 ? 8.376 11.103 -5.451 1.00 98.06 263 GLN A N 1
ATOM 2026 C CA . GLN A 1 263 ? 7.917 11.756 -6.677 1.00 98.06 263 GLN A CA 1
ATOM 2027 C C . GLN A 1 263 ? 8.989 11.717 -7.772 1.00 98.06 263 GLN A C 1
ATOM 2029 O O . GLN A 1 263 ? 8.665 11.377 -8.908 1.00 98.06 263 GLN A O 1
ATOM 2034 N N . LYS A 1 264 ? 10.260 11.990 -7.453 1.00 98.44 264 LYS A N 1
ATOM 2035 C CA . LYS A 1 264 ? 11.369 11.873 -8.419 1.00 98.44 264 LYS A CA 1
ATOM 2036 C C . LYS A 1 264 ? 11.534 10.444 -8.940 1.00 98.44 264 LYS A C 1
ATOM 2038 O O . LYS A 1 264 ? 11.704 10.265 -10.145 1.00 98.44 264 LYS A O 1
ATOM 2043 N N . LEU A 1 265 ? 11.414 9.437 -8.067 1.00 98.56 265 LEU A N 1
ATOM 2044 C CA . LEU A 1 265 ? 11.498 8.022 -8.453 1.00 98.56 265 LEU A CA 1
ATOM 2045 C C . LEU A 1 265 ? 10.429 7.622 -9.486 1.00 98.56 265 LEU A C 1
ATOM 2047 O O . LEU A 1 265 ? 10.703 6.802 -10.363 1.00 98.56 265 LEU A O 1
ATOM 2051 N N . THR A 1 266 ? 9.254 8.263 -9.449 1.00 97.69 266 THR A N 1
ATOM 2052 C CA . THR A 1 266 ? 8.154 8.037 -10.407 1.00 97.69 266 THR A CA 1
ATOM 2053 C C . THR A 1 266 ? 8.616 8.139 -11.859 1.00 97.69 266 THR A C 1
ATOM 2055 O O . THR A 1 266 ? 8.238 7.313 -12.682 1.00 97.69 266 THR A O 1
ATOM 2058 N N . ARG A 1 267 ? 9.480 9.10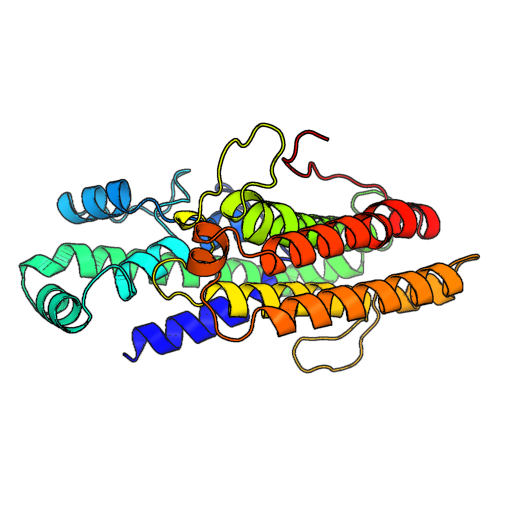8 -12.196 1.00 96.69 267 ARG A N 1
ATOM 2059 C CA . ARG A 1 267 ? 9.999 9.265 -13.567 1.00 96.69 267 ARG A CA 1
ATOM 2060 C C . ARG A 1 267 ? 10.710 7.999 -14.055 1.00 96.69 267 ARG A C 1
ATOM 2062 O O . ARG A 1 267 ? 10.546 7.618 -15.214 1.00 96.69 267 ARG A O 1
ATOM 2069 N N . PHE A 1 268 ? 11.495 7.366 -13.188 1.00 98.06 268 PHE A N 1
ATOM 2070 C CA . PHE A 1 268 ? 12.280 6.187 -13.537 1.00 98.06 268 PHE A CA 1
ATOM 2071 C C . PHE A 1 268 ? 11.401 4.941 -13.665 1.00 98.06 268 PHE A C 1
ATOM 2073 O O . PHE A 1 268 ? 11.516 4.222 -14.655 1.00 98.06 268 PHE A O 1
ATOM 2080 N N . TYR A 1 269 ? 10.484 4.719 -12.718 1.00 96.38 269 TYR A N 1
ATOM 2081 C CA . TYR A 1 269 ? 9.582 3.561 -12.722 1.00 96.38 269 TYR A CA 1
ATOM 2082 C C . TYR A 1 269 ? 8.457 3.645 -13.760 1.00 96.38 269 TYR A C 1
ATOM 2084 O O . TYR A 1 269 ? 8.174 2.650 -14.428 1.00 96.38 269 TYR A O 1
ATOM 2092 N N . LYS A 1 270 ? 7.840 4.820 -13.923 1.00 94.56 270 LYS A N 1
ATOM 2093 C CA . LYS A 1 270 ? 6.691 5.031 -14.812 1.00 94.56 270 LYS A CA 1
ATOM 2094 C C . LYS A 1 270 ? 7.174 5.340 -16.227 1.00 94.56 270 LYS A C 1
ATOM 2096 O O . LYS A 1 270 ? 7.016 4.519 -17.122 1.00 94.56 270 LYS A O 1
ATOM 2101 N N . SER A 1 271 ? 7.806 6.495 -16.437 1.00 95.62 271 SER A N 1
ATOM 2102 C CA . SER A 1 271 ? 8.085 7.012 -17.785 1.00 95.62 271 SER A CA 1
ATOM 2103 C C . SER A 1 271 ? 9.269 6.333 -18.484 1.00 95.62 271 SER A C 1
ATOM 2105 O O . SER A 1 271 ? 9.136 5.872 -19.617 1.00 95.62 271 SER A O 1
ATOM 2107 N N . GLU A 1 272 ? 10.446 6.287 -17.852 1.00 97.81 272 GLU A N 1
ATOM 2108 C CA . GLU A 1 272 ? 11.662 5.809 -18.531 1.00 97.81 272 GLU A CA 1
ATOM 2109 C C . GLU A 1 272 ? 11.687 4.290 -18.699 1.00 97.81 272 GLU A C 1
ATOM 2111 O O . GLU A 1 272 ? 12.040 3.806 -19.775 1.00 97.81 272 GLU A O 1
ATOM 2116 N N . LEU A 1 273 ? 11.264 3.541 -17.676 1.00 96.94 273 LEU A N 1
ATOM 2117 C CA . LEU A 1 273 ? 11.165 2.085 -17.755 1.00 96.94 273 LEU A CA 1
ATOM 2118 C C . LEU A 1 273 ? 10.131 1.639 -18.801 1.00 96.94 273 LEU A C 1
ATOM 2120 O O . LEU A 1 273 ? 10.427 0.741 -19.589 1.00 96.94 273 LEU A O 1
ATOM 2124 N N . SER A 1 274 ? 8.964 2.300 -18.852 1.00 96.19 274 SER A N 1
ATOM 2125 C CA . SER A 1 274 ? 7.955 2.099 -19.906 1.00 96.19 274 SER A CA 1
ATOM 2126 C C . SER A 1 274 ? 8.564 2.275 -21.295 1.00 96.19 274 SER A C 1
ATOM 2128 O O . SER A 1 274 ? 8.479 1.373 -22.128 1.00 96.19 274 SER A O 1
ATOM 2130 N N . SER A 1 275 ? 9.229 3.412 -21.517 1.00 96.31 275 SER A N 1
ATOM 2131 C CA . SER A 1 275 ? 9.806 3.775 -22.811 1.00 96.31 275 SER A CA 1
ATOM 2132 C C . SER A 1 275 ? 10.887 2.793 -23.271 1.00 96.31 275 SER A C 1
ATOM 2134 O O . SER A 1 275 ? 10.835 2.301 -24.397 1.00 96.31 275 SER A O 1
ATOM 2136 N N . LEU A 1 276 ? 11.843 2.449 -22.399 1.00 96.50 276 LEU A N 1
ATOM 2137 C CA . LEU A 1 276 ? 12.968 1.583 -22.768 1.00 96.50 276 LEU A CA 1
ATOM 2138 C C . LEU A 1 276 ? 12.581 0.115 -22.966 1.00 96.50 276 LEU A C 1
ATOM 2140 O O . LEU A 1 276 ? 13.232 -0.577 -23.748 1.00 96.50 276 LEU A O 1
ATOM 2144 N N . LEU A 1 277 ? 11.552 -0.369 -22.267 1.00 94.75 277 LEU A N 1
ATOM 2145 C CA . LEU A 1 277 ? 11.100 -1.760 -22.370 1.00 94.75 277 LEU A CA 1
ATOM 2146 C C . LEU A 1 277 ? 9.865 -1.942 -23.264 1.00 94.75 277 LEU A C 1
ATOM 2148 O O . LEU A 1 277 ? 9.422 -3.073 -23.451 1.00 94.75 277 LEU A O 1
ATOM 2152 N N . GLY A 1 278 ? 9.309 -0.859 -23.816 1.00 93.19 278 GLY A N 1
ATOM 2153 C CA . GLY A 1 278 ? 8.103 -0.907 -24.646 1.00 93.19 278 GLY A CA 1
ATOM 2154 C C . GLY A 1 278 ? 6.851 -1.344 -23.878 1.00 93.19 278 GLY A C 1
ATOM 2155 O O . GLY A 1 278 ? 5.977 -1.991 -24.449 1.00 93.19 278 GLY A O 1
ATOM 2156 N N . LEU A 1 279 ? 6.769 -1.027 -22.584 1.00 93.38 279 LEU A N 1
ATOM 2157 C CA . LEU A 1 279 ? 5.654 -1.409 -21.712 1.00 93.38 279 LEU A CA 1
ATOM 2158 C C . LEU A 1 279 ? 4.635 -0.270 -21.651 1.00 93.38 279 LEU A C 1
ATOM 2160 O O . LEU A 1 279 ? 4.999 0.863 -21.353 1.00 93.38 279 LEU A O 1
ATOM 2164 N N . SER A 1 280 ? 3.359 -0.546 -21.912 1.00 91.06 280 SER A N 1
ATOM 2165 C CA . SER A 1 280 ? 2.306 0.479 -21.848 1.00 91.06 280 SER A CA 1
ATOM 2166 C C . SER A 1 280 ? 1.749 0.623 -20.433 1.00 91.06 280 SER A C 1
ATOM 2168 O O . SER A 1 280 ? 1.531 -0.373 -19.743 1.00 91.06 280 SER A O 1
ATOM 2170 N N . ILE A 1 281 ? 1.485 1.864 -20.022 1.00 91.25 281 ILE A N 1
ATOM 2171 C CA . ILE A 1 281 ? 0.801 2.171 -18.761 1.00 91.25 281 ILE A CA 1
ATOM 2172 C C . ILE A 1 281 ? -0.706 1.993 -18.968 1.00 91.25 281 ILE A C 1
ATOM 2174 O O . ILE A 1 281 ? -1.270 2.570 -19.897 1.00 91.25 281 ILE A O 1
ATOM 2178 N N . THR A 1 282 ? -1.355 1.199 -18.119 1.00 88.62 282 THR A N 1
ATOM 2179 C CA . THR A 1 282 ? -2.776 0.827 -18.252 1.00 88.62 282 THR A CA 1
ATOM 2180 C C . THR A 1 282 ? -3.602 1.093 -16.998 1.00 88.62 282 THR A C 1
ATOM 2182 O O . THR A 1 282 ? -4.755 0.673 -16.930 1.00 88.62 282 THR A O 1
ATOM 2185 N N . TYR A 1 283 ? -3.026 1.758 -16.000 1.00 84.62 283 TYR A N 1
ATOM 2186 C CA . TYR A 1 283 ? -3.705 2.118 -14.758 1.00 84.62 283 TYR A CA 1
ATOM 2187 C C . TYR A 1 283 ? -3.935 3.634 -14.664 1.00 84.62 283 TYR A C 1
ATOM 2189 O O . TYR A 1 283 ? -3.271 4.406 -15.353 1.00 84.62 283 TYR A O 1
ATOM 2197 N N . SER A 1 284 ? -4.851 4.057 -13.786 1.00 77.12 284 SER A N 1
ATOM 2198 C CA . SER A 1 284 ? -5.020 5.465 -13.391 1.00 77.12 284 SER A CA 1
ATOM 2199 C C . SER A 1 284 ? -4.482 5.677 -11.978 1.00 77.12 284 SER A C 1
ATOM 2201 O O . SER A 1 284 ? -4.832 4.921 -11.076 1.00 77.12 284 SER A O 1
ATOM 2203 N N . SER A 1 285 ? -3.634 6.688 -11.773 1.00 64.50 285 SER A N 1
ATOM 2204 C CA . SER A 1 285 ? -2.944 6.936 -10.494 1.00 64.50 285 SER A CA 1
ATOM 2205 C C . SER A 1 285 ? -3.849 7.527 -9.402 1.00 64.50 285 SER A C 1
ATOM 2207 O O . SER A 1 285 ? -3.439 7.615 -8.243 1.00 64.50 285 SER A O 1
ATOM 2209 N N . GLY A 1 286 ? -5.065 7.970 -9.756 1.00 56.59 286 GLY A N 1
ATOM 2210 C CA . GLY A 1 286 ? -6.009 8.599 -8.825 1.00 56.59 286 GLY A CA 1
ATOM 2211 C C . GLY A 1 286 ? -5.559 9.959 -8.265 1.00 56.59 286 GLY A C 1
ATOM 2212 O O . GLY A 1 286 ? -6.186 10.465 -7.333 1.00 56.59 286 GLY A O 1
ATOM 2213 N N . ASP A 1 287 ? -4.489 10.552 -8.802 1.00 50.34 287 ASP A N 1
ATOM 2214 C CA . ASP A 1 287 ? -3.952 11.873 -8.437 1.00 50.34 287 ASP A CA 1
ATOM 2215 C C . ASP A 1 287 ? -4.384 12.995 -9.403 1.00 50.34 287 ASP A C 1
ATOM 2217 O O . ASP A 1 287 ? -4.081 14.165 -9.160 1.00 50.34 287 ASP A O 1
ATOM 2221 N N . GLY A 1 288 ? -5.164 12.648 -10.433 1.00 41.12 288 GLY A N 1
ATOM 2222 C CA . GLY A 1 288 ? -5.718 13.581 -11.413 1.00 41.12 288 GLY A CA 1
ATOM 2223 C C . GLY A 1 288 ? -4.915 13.710 -12.711 1.00 41.12 288 GLY A C 1
ATOM 2224 O O . GLY A 1 288 ? -5.209 14.643 -13.462 1.00 41.12 288 GLY A O 1
ATOM 2225 N N . ASP A 1 289 ? -3.945 12.816 -12.968 1.00 37.50 289 ASP A N 1
ATOM 2226 C CA . ASP A 1 289 ? -3.258 12.654 -14.266 1.00 37.50 289 ASP A CA 1
ATOM 2227 C C . ASP A 1 289 ? -3.905 11.624 -15.218 1.00 37.50 289 ASP A C 1
ATOM 2229 O O . ASP A 1 289 ? -4.519 10.633 -14.751 1.00 37.50 289 ASP A O 1
#

Sequence (289 aa):
NAAQVAFVASAMSFQWVVSYDFGPADNVFGDLDDVVGTFPANSSVIDSRILTGDTTTADFQHDVRGFAALDYLLFGGDNTALVDVLQGAEGANRRAYLNSIVRHLRTNVQRVSTAWSTYRSEFINRNGTDVGSSSSVLFNSMNMSHELAKNFKVGLPGGFRAGQVSPEPRRVEAYYSGISTDLLREHVKAIRSIWEGRNKDGQSLTGFRAWLTKVPGGDRLIVDTETQLDVVQTSLENLGSSKLADLCDQRDSRVNTLHTELQKLTRFYKSELSSLLGLSITYSSGDGD

Foldseek 3Di:
DVLVVVLVVVLLVCLLCQLVFDDLQQDPLGGVCQLAVDDAAPVVVLVVCLVVLNQDSPDNPRNCAHSNVLLCLCQVDDNVVSVVLCVDPNCPSSVSNNVSRVVSNCVSVVSSVVVCVVCVVVQVPQCDLDCPHNVLSSLQSLLLLLLCLLCQQQCQQLQNAVPRPAHNLSSHGSNRVLCSLVSSLSNLVSSVCQQQQADPVRDHGDHLLNVLVVFPPSVVLNVVLVVLSVQLNVLSVVCPSHRSSVCSNVSPVSSVSNSVSSVVSSCSSPPVSCVGVVHDHDDDSPRHD

Mean predicted aligned error: 3.85 Å

Radius of gyration: 19.91 Å; Cα contacts (8 Å, |Δi|>4): 388; chains: 1; bounding box: 49×46×56 Å

Nearest PDB structures (foldseek):
  4ecg-assembly1_A  TM=7.242E-01  e=5.704E-06  Parabacteroides distasonis ATCC 8503
  6xz4-assembly1_B  TM=3.112E-01  e=8.471E-01  Homo sapiens
  6xz3-assembly1_A-2  TM=3.714E-01  e=6.822E+00  Homo sapiens

Solvent-accessible surface area (backbone atoms only — not comparable to full-atom values): 15297 Å² total; per-residue (Å²): 106,74,67,55,54,53,46,54,57,48,56,51,55,45,32,66,46,57,45,58,56,51,76,54,24,53,49,100,64,43,34,43,46,46,53,32,55,29,61,40,48,42,61,69,59,41,50,50,28,31,74,73,57,50,54,86,78,91,58,86,69,35,36,56,26,20,53,24,28,51,29,41,76,72,34,63,61,58,69,66,62,50,51,52,39,60,70,39,79,86,14,51,34,51,51,50,33,53,52,37,35,54,48,52,42,51,52,52,54,49,50,26,58,55,43,42,73,66,46,48,61,58,49,68,68,32,73,62,82,51,75,83,9,42,67,26,46,49,50,40,28,38,43,49,40,50,46,45,48,38,48,46,52,41,18,44,11,51,26,66,44,88,90,49,90,58,49,36,27,77,41,21,47,46,56,49,69,44,49,33,48,59,44,51,52,45,29,53,51,38,49,51,23,51,41,63,11,32,52,97,88,64,51,82,58,83,15,56,55,62,56,29,75,75,40,88,70,20,65,58,52,47,54,55,42,51,55,44,50,52,52,36,50,53,35,58,57,71,52,63,91,52,38,48,36,60,40,23,69,68,62,39,63,62,59,58,51,36,42,51,39,46,55,58,45,43,50,47,63,51,55,50,45,21,63,67,70,67,40,66,85,83,77,75,80,84,79,83,117